Protein AF-A0A2R6CRM6-F1 (afdb_monomer_lite)

Radius of gyration: 25.57 Å; chains: 1; bounding box: 74×38×70 Å

Structure (mmCIF, N/CA/C/O backbone):
data_AF-A0A2R6CRM6-F1
#
_entry.id   AF-A0A2R6CRM6-F1
#
loop_
_atom_site.group_PDB
_atom_site.id
_atom_site.type_symbol
_atom_site.label_atom_id
_atom_site.label_alt_id
_atom_site.label_comp_id
_atom_site.label_asym_id
_atom_site.label_entity_id
_atom_site.label_seq_id
_atom_site.pdbx_PDB_ins_code
_atom_site.Cartn_x
_atom_site.Cartn_y
_atom_site.Cartn_z
_atom_site.occupancy
_atom_site.B_iso_or_equiv
_atom_site.auth_seq_id
_atom_site.auth_comp_id
_atom_site.auth_asym_id
_atom_site.auth_atom_id
_atom_site.pdbx_PDB_model_num
ATOM 1 N N . MET A 1 1 ? -26.846 -2.297 7.673 1.00 62.25 1 MET A N 1
ATOM 2 C CA . MET A 1 1 ? -27.607 -1.631 8.757 1.00 62.25 1 MET A CA 1
ATOM 3 C C . MET A 1 1 ? -27.062 -2.048 10.116 1.00 62.25 1 MET A C 1
ATOM 5 O O . MET A 1 1 ? -26.536 -1.188 10.795 1.00 62.25 1 MET A O 1
ATOM 9 N N . GLU A 1 2 ? -27.024 -3.345 10.449 1.00 85.62 2 GLU A N 1
ATOM 10 C CA . GLU A 1 2 ? -26.466 -3.810 11.736 1.00 85.62 2 GLU A CA 1
ATOM 11 C C . GLU A 1 2 ? -25.002 -3.383 11.979 1.00 85.62 2 GLU A C 1
ATOM 13 O O . GLU A 1 2 ? -24.704 -2.826 13.030 1.00 85.62 2 GLU A O 1
ATOM 18 N N . ARG A 1 3 ? -24.102 -3.547 10.996 1.00 88.00 3 ARG A N 1
ATOM 19 C CA . ARG A 1 3 ? -22.689 -3.125 11.125 1.00 88.00 3 ARG A CA 1
ATOM 20 C C . ARG A 1 3 ? -22.512 -1.617 11.312 1.00 88.00 3 ARG A C 1
ATOM 22 O O . ARG A 1 3 ? -21.654 -1.194 12.077 1.00 88.00 3 ARG A O 1
ATOM 29 N N . TYR A 1 4 ? -23.346 -0.823 10.642 1.00 93.19 4 TYR A N 1
ATOM 30 C CA . TYR A 1 4 ? -23.325 0.636 10.746 1.00 93.19 4 TYR A CA 1
ATOM 31 C C . TYR A 1 4 ? -23.706 1.079 12.162 1.00 93.19 4 TYR A C 1
ATOM 33 O O . TYR A 1 4 ? -22.991 1.863 12.776 1.00 93.19 4 TYR A O 1
ATOM 41 N N . ASP A 1 5 ? -24.786 0.513 12.711 1.00 94.50 5 ASP A N 1
ATOM 42 C CA . ASP A 1 5 ? -25.242 0.809 14.072 1.00 94.50 5 ASP A CA 1
ATOM 43 C C . ASP A 1 5 ? -24.207 0.368 15.120 1.00 94.50 5 ASP A C 1
ATOM 45 O O . ASP A 1 5 ? -23.969 1.066 16.105 1.00 94.50 5 ASP A O 1
ATOM 49 N N . GLN A 1 6 ? -23.553 -0.777 14.898 1.00 94.50 6 GLN A N 1
ATOM 50 C CA . GLN A 1 6 ? -22.492 -1.269 15.774 1.00 94.50 6 GLN A CA 1
ATOM 51 C C . GLN A 1 6 ? -21.252 -0.360 15.743 1.00 94.50 6 GLN A C 1
ATOM 53 O O . GLN A 1 6 ? -20.746 -0.018 16.812 1.00 94.50 6 GLN A O 1
ATOM 58 N N . LEU A 1 7 ? -20.768 0.052 14.563 1.00 95.56 7 LEU A N 1
ATOM 59 C CA . LEU A 1 7 ? -19.637 0.985 14.448 1.00 95.56 7 LEU A CA 1
ATOM 60 C C . LEU A 1 7 ? -19.986 2.367 15.006 1.00 95.56 7 LEU A C 1
ATOM 62 O O . LEU A 1 7 ? -19.168 2.978 15.688 1.00 95.56 7 LEU A O 1
ATOM 66 N N . PHE A 1 8 ? -21.214 2.842 14.793 1.00 96.69 8 PHE A N 1
ATOM 67 C CA . PHE A 1 8 ? -21.685 4.083 15.403 1.00 96.69 8 PHE A CA 1
ATOM 68 C C . PHE A 1 8 ? -21.613 4.001 16.928 1.00 96.69 8 PHE A C 1
ATOM 70 O O . PHE A 1 8 ? -21.006 4.858 17.564 1.00 96.69 8 PHE A O 1
ATOM 77 N N . ARG A 1 9 ? -22.148 2.918 17.501 1.00 96.94 9 ARG A N 1
ATOM 78 C CA . ARG A 1 9 ? -22.091 2.654 18.938 1.00 96.94 9 ARG A CA 1
ATOM 79 C C . ARG A 1 9 ? -20.654 2.573 19.460 1.00 96.94 9 ARG A C 1
ATOM 81 O O . ARG A 1 9 ? -20.384 3.082 20.540 1.00 96.94 9 ARG A O 1
ATOM 88 N N . LEU A 1 10 ? -19.736 1.956 18.713 1.00 97.69 10 LEU A N 1
ATOM 89 C CA . LEU A 1 10 ? -18.320 1.851 19.081 1.00 97.69 10 LEU A CA 1
ATOM 90 C C . LEU A 1 10 ? -17.677 3.232 19.263 1.00 97.69 10 LEU A C 1
ATOM 92 O O . LEU A 1 10 ? -17.092 3.495 20.306 1.00 97.69 10 LEU A O 1
ATOM 96 N N . TYR A 1 11 ? -17.810 4.114 18.272 1.00 98.00 11 TYR A N 1
ATOM 97 C CA . TYR A 1 11 ? -17.198 5.445 18.324 1.00 98.00 11 TYR A CA 1
ATOM 98 C C . TYR A 1 11 ? -17.982 6.454 19.183 1.00 98.00 11 TYR A C 1
ATOM 100 O O . TYR A 1 11 ? -17.456 7.515 19.501 1.00 98.00 11 TYR A O 1
ATOM 108 N N . GLU A 1 12 ? -19.232 6.158 19.553 1.00 97.75 12 GLU A N 1
ATOM 109 C CA . GLU A 1 12 ? -20.022 6.992 20.470 1.00 97.75 12 GLU A CA 1
ATOM 110 C C . GLU A 1 12 ? -19.801 6.619 21.945 1.00 97.75 12 GLU A C 1
ATOM 112 O O . GLU A 1 12 ? -19.688 7.502 22.796 1.00 97.75 12 GLU A O 1
ATOM 117 N N . GLU A 1 13 ? -19.770 5.323 22.271 1.00 97.50 13 GLU A N 1
ATOM 118 C CA . GLU A 1 13 ? -19.720 4.853 23.663 1.00 97.50 13 GLU A CA 1
ATOM 119 C C . GLU A 1 13 ? -18.293 4.755 24.221 1.00 97.50 13 GLU A C 1
ATOM 121 O O . GLU A 1 13 ? -18.123 4.820 25.440 1.00 97.50 13 GLU A O 1
ATOM 126 N N . PHE A 1 14 ? -17.276 4.606 23.365 1.00 98.06 14 PHE A N 1
ATOM 127 C CA . PHE A 1 14 ? -15.893 4.368 23.781 1.00 98.06 14 PHE A CA 1
ATOM 128 C C . PHE A 1 14 ? -14.983 5.552 23.453 1.00 98.06 14 PHE A C 1
ATOM 130 O O . PHE A 1 14 ? -15.090 6.187 22.409 1.00 98.06 14 PHE A O 1
ATOM 137 N N . ASP A 1 15 ? -14.031 5.814 24.346 1.00 97.56 15 ASP A N 1
ATOM 138 C CA . ASP A 1 15 ? -12.975 6.815 24.170 1.00 97.56 15 ASP A CA 1
ATOM 139 C C . ASP A 1 15 ? -11.875 6.267 23.241 1.00 97.56 15 ASP A C 1
ATOM 141 O O . ASP A 1 15 ? -10.817 5.798 23.682 1.00 97.56 15 ASP A O 1
ATOM 145 N N . THR A 1 16 ? -12.184 6.259 21.941 1.00 97.56 16 THR A N 1
ATOM 146 C CA . THR A 1 16 ? -11.318 5.721 20.885 1.00 97.56 16 THR A CA 1
ATOM 147 C C . THR A 1 16 ? -10.091 6.589 20.629 1.00 97.56 16 THR A C 1
ATOM 149 O O . THR A 1 16 ? -9.039 6.050 20.309 1.00 97.56 16 THR A O 1
ATOM 152 N N . ASP A 1 17 ? -10.177 7.902 20.841 1.00 96.94 17 ASP A N 1
ATOM 153 C CA . ASP A 1 17 ? -9.051 8.826 20.635 1.00 96.94 17 ASP A CA 1
ATOM 154 C C . ASP A 1 17 ? -7.900 8.513 21.602 1.00 96.94 17 ASP A C 1
ATOM 156 O O . ASP A 1 17 ? -6.727 8.424 21.219 1.00 96.94 17 ASP A O 1
ATOM 160 N N . THR A 1 18 ? -8.233 8.267 22.873 1.00 97.00 18 THR A N 1
ATOM 161 C CA . THR A 1 18 ? -7.239 7.854 23.868 1.00 97.00 18 THR A CA 1
ATOM 162 C C . THR A 1 18 ? -6.722 6.444 23.586 1.00 97.00 18 THR A C 1
ATOM 164 O O . THR A 1 18 ? -5.529 6.185 23.744 1.00 97.00 18 THR A O 1
ATOM 167 N N . LEU A 1 19 ? -7.593 5.525 23.151 1.00 97.88 19 LEU A N 1
ATOM 168 C CA . LEU A 1 19 ? -7.189 4.174 22.751 1.00 97.88 19 LEU A CA 1
ATOM 169 C C . LEU A 1 19 ? -6.164 4.206 21.602 1.00 97.88 19 LEU A C 1
ATOM 171 O O . LEU A 1 19 ? -5.142 3.528 21.688 1.00 97.88 19 LEU A O 1
ATOM 175 N N . GLN A 1 20 ? -6.406 5.021 20.572 1.00 96.81 20 GLN A N 1
ATOM 176 C CA . GLN A 1 20 ? -5.501 5.219 19.434 1.00 96.81 20 GLN A CA 1
ATOM 177 C C . GLN A 1 20 ? -4.173 5.824 19.873 1.00 96.81 20 GLN A C 1
ATOM 179 O O . GLN A 1 20 ? -3.122 5.325 19.490 1.00 96.81 20 GLN A O 1
ATOM 184 N N . SER A 1 21 ? -4.209 6.824 20.758 1.00 96.00 21 SER A N 1
ATOM 185 C CA . SER A 1 21 ? -2.994 7.435 21.312 1.00 96.00 21 SER A CA 1
ATOM 186 C C . SER A 1 21 ? -2.113 6.407 22.039 1.00 96.00 21 SER A C 1
ATOM 188 O O . SER A 1 21 ? -0.888 6.419 21.910 1.00 96.00 21 SER A O 1
ATOM 190 N N . TYR A 1 22 ? -2.722 5.487 22.799 1.00 96.69 22 TYR A N 1
ATOM 191 C CA . TYR A 1 22 ? -1.990 4.386 23.428 1.00 96.69 22 TYR A CA 1
ATOM 192 C C . TYR A 1 22 ? -1.449 3.386 22.403 1.00 96.69 22 TYR A C 1
ATOM 194 O O . TYR A 1 22 ? -0.306 2.949 22.537 1.00 96.69 22 TYR A O 1
ATOM 202 N N . GLN A 1 23 ? -2.248 3.030 21.394 1.00 95.94 23 GLN A N 1
ATOM 203 C CA . GLN A 1 23 ? -1.839 2.119 20.327 1.00 95.94 23 GLN A CA 1
ATOM 204 C C . GLN A 1 23 ? -0.635 2.674 19.558 1.00 95.94 23 GLN A C 1
ATOM 206 O O . GLN A 1 23 ? 0.376 1.986 19.447 1.00 95.94 23 GLN A O 1
ATOM 211 N N . GLU A 1 24 ? -0.703 3.929 19.114 1.00 94.06 24 GLU A N 1
ATOM 212 C CA . GLU A 1 24 ? 0.379 4.623 18.411 1.00 94.06 24 GLU A CA 1
ATOM 213 C C . GLU A 1 24 ? 1.652 4.676 19.264 1.00 94.06 24 GLU A C 1
ATOM 215 O O . GLU A 1 24 ? 2.741 4.337 18.800 1.00 94.06 24 GLU A O 1
ATOM 220 N N . PHE A 1 25 ? 1.528 5.032 20.546 1.00 93.44 25 PHE A N 1
ATOM 221 C CA . PHE A 1 25 ? 2.675 5.060 21.447 1.00 93.44 25 PHE A CA 1
ATOM 222 C C . PHE A 1 25 ? 3.337 3.682 21.582 1.00 93.44 25 PHE A C 1
ATOM 224 O O . PHE A 1 25 ? 4.560 3.576 21.479 1.00 93.44 25 PHE A O 1
ATOM 231 N N . VAL A 1 26 ? 2.544 2.628 21.794 1.00 92.81 26 VAL A N 1
ATOM 232 C CA . VAL A 1 26 ? 3.044 1.253 21.940 1.00 92.81 26 VAL A CA 1
ATOM 233 C C . VAL A 1 26 ? 3.721 0.766 20.656 1.00 92.81 26 VAL A C 1
ATOM 235 O O . VAL A 1 26 ? 4.779 0.136 20.737 1.00 92.81 26 VAL A O 1
ATOM 238 N N . ASP A 1 27 ? 3.145 1.097 19.500 1.00 91.69 27 ASP A N 1
ATOM 239 C CA . ASP A 1 27 ? 3.604 0.689 18.171 1.00 91.69 27 ASP A CA 1
ATOM 240 C C . ASP A 1 27 ? 4.885 1.412 17.726 1.00 91.69 27 ASP A C 1
ATOM 242 O O . ASP A 1 27 ? 5.791 0.787 17.165 1.00 91.69 27 ASP A O 1
ATOM 246 N N . LEU A 1 28 ? 4.978 2.723 17.974 1.00 90.00 28 LEU A N 1
ATOM 247 C CA . LEU A 1 28 ? 6.061 3.575 17.463 1.00 90.00 28 LEU A CA 1
ATOM 248 C C . LEU A 1 28 ? 7.198 3.804 18.466 1.00 90.00 28 LEU A C 1
ATOM 250 O O . LEU A 1 28 ? 8.290 4.225 18.072 1.00 90.00 28 LEU A O 1
ATOM 254 N N . SER A 1 29 ? 6.971 3.524 19.752 1.00 85.56 29 SER A N 1
ATOM 255 C CA . SER A 1 29 ? 7.974 3.673 20.813 1.00 85.56 29 SER A CA 1
ATOM 256 C C . SER A 1 29 ? 8.311 2.316 21.430 1.00 85.56 29 SER A C 1
ATOM 258 O O . SER A 1 29 ? 7.862 2.029 22.539 1.00 85.56 29 SER A O 1
ATOM 260 N N . PRO A 1 30 ? 9.102 1.457 20.758 1.00 69.38 30 PRO A N 1
ATOM 261 C CA . PRO A 1 30 ? 9.419 0.139 21.288 1.00 69.38 30 PRO A CA 1
ATOM 262 C C . PRO A 1 30 ? 10.136 0.234 22.647 1.00 69.38 30 PRO A C 1
ATOM 264 O O . PRO A 1 30 ? 10.849 1.210 22.909 1.00 69.38 30 PRO A O 1
ATOM 267 N N . PRO A 1 31 ? 9.990 -0.784 23.512 1.00 67.69 31 PRO A N 1
ATOM 268 C CA . PRO A 1 31 ? 10.608 -0.803 24.832 1.00 67.69 31 PRO A CA 1
ATOM 269 C C . PRO A 1 31 ? 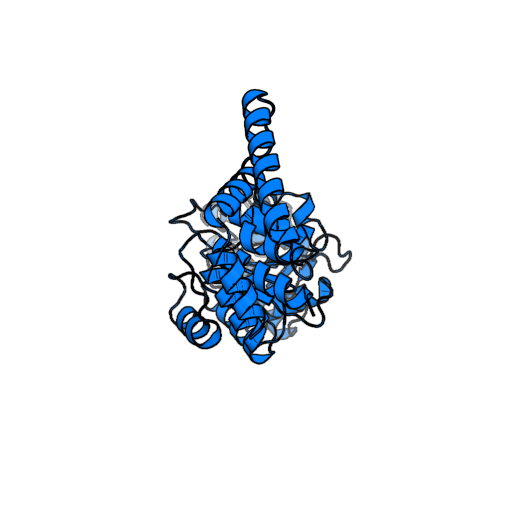12.138 -0.675 24.720 1.00 67.69 31 PRO A C 1
ATOM 271 O O . PRO A 1 31 ? 12.815 -1.570 24.221 1.00 67.69 31 PRO A O 1
ATOM 274 N N . VAL A 1 32 ? 12.689 0.453 25.179 1.00 74.69 32 VAL A N 1
ATOM 275 C CA . VAL A 1 32 ? 14.139 0.732 25.192 1.00 74.69 32 VAL A CA 1
ATOM 276 C C . VAL A 1 32 ? 14.781 0.313 26.518 1.00 74.69 32 VAL A C 1
ATOM 278 O O . VAL A 1 32 ? 14.107 0.266 27.536 1.00 74.69 32 VAL A O 1
ATOM 281 N N . ASP A 1 33 ? 16.104 0.118 26.563 1.00 68.44 33 ASP A N 1
ATOM 282 C CA . ASP A 1 33 ? 16.857 -0.361 27.747 1.00 68.44 33 ASP A CA 1
ATOM 283 C C . ASP A 1 33 ? 16.762 0.520 29.020 1.00 68.44 33 ASP A C 1
ATOM 285 O O . ASP A 1 33 ? 17.291 0.179 30.085 1.00 68.44 33 ASP A O 1
ATOM 289 N N . SER A 1 34 ? 16.102 1.678 28.948 1.00 80.88 34 SER A N 1
ATOM 290 C CA . SER A 1 34 ? 15.856 2.532 30.108 1.00 80.88 34 SER A CA 1
ATOM 291 C C . SER A 1 34 ? 14.702 1.984 30.941 1.00 80.88 34 SER A C 1
ATOM 293 O O . SER A 1 34 ? 13.561 1.986 30.494 1.00 80.88 34 SER A O 1
ATOM 295 N N . ARG A 1 35 ? 14.969 1.616 32.202 1.00 79.56 35 ARG A N 1
ATOM 296 C CA . ARG A 1 35 ? 13.940 1.126 33.145 1.00 79.56 35 ARG A CA 1
ATOM 297 C C . ARG A 1 35 ? 12.716 2.041 33.230 1.00 79.56 35 ARG A C 1
ATOM 299 O O . ARG A 1 35 ? 11.603 1.552 33.244 1.00 79.56 35 ARG A O 1
ATOM 306 N N . VAL A 1 36 ? 12.924 3.358 33.230 1.00 81.81 36 VAL A N 1
ATOM 307 C CA . VAL A 1 36 ? 11.822 4.331 33.288 1.00 81.81 36 VAL A CA 1
ATOM 308 C C . VAL A 1 36 ? 10.977 4.283 32.013 1.00 81.81 36 VAL A C 1
ATOM 310 O O . VAL A 1 36 ? 9.756 4.309 32.087 1.00 81.81 36 VAL A O 1
ATOM 313 N N . ALA A 1 37 ? 11.613 4.180 30.846 1.00 82.75 37 ALA A N 1
ATOM 314 C CA . ALA A 1 37 ? 10.892 4.069 29.581 1.00 82.75 37 ALA A CA 1
ATOM 315 C C . ALA A 1 37 ? 10.156 2.726 29.461 1.00 82.75 37 ALA A C 1
ATOM 317 O O . ALA A 1 37 ? 9.032 2.705 28.971 1.00 82.75 37 ALA A O 1
ATOM 318 N N . LEU A 1 38 ? 10.748 1.636 29.966 1.00 86.50 38 LEU A N 1
ATOM 319 C CA . LEU A 1 38 ? 10.091 0.330 30.062 1.00 86.50 38 LEU A CA 1
ATOM 320 C C . LEU A 1 38 ? 8.849 0.392 30.944 1.00 86.50 38 LEU A C 1
ATOM 322 O O . LEU A 1 38 ? 7.801 -0.069 30.514 1.00 86.50 38 LEU A O 1
ATOM 326 N N . ASP A 1 39 ? 8.944 0.993 32.132 1.00 86.69 39 ASP A N 1
ATOM 327 C CA . ASP A 1 39 ? 7.803 1.120 33.041 1.00 86.69 39 ASP A CA 1
ATOM 328 C C . ASP A 1 39 ? 6.678 1.951 32.391 1.00 86.69 39 ASP A C 1
ATOM 330 O O . ASP A 1 39 ? 5.508 1.583 32.454 1.00 86.69 39 ASP A O 1
ATOM 334 N N . HIS A 1 40 ? 7.008 3.060 31.714 1.00 87.56 40 HIS A N 1
ATOM 335 C CA . HIS A 1 40 ? 6.016 3.856 30.979 1.00 87.56 40 HIS A CA 1
ATOM 336 C C . HIS A 1 40 ? 5.369 3.082 29.825 1.00 87.56 40 HIS A C 1
ATOM 338 O O . HIS A 1 40 ? 4.152 3.149 29.667 1.00 87.56 40 HIS A O 1
ATOM 344 N N . TRP A 1 41 ? 6.161 2.338 29.052 1.00 92.62 41 TRP A N 1
ATOM 345 C CA . TRP A 1 41 ? 5.660 1.503 27.963 1.00 92.62 41 TRP A CA 1
ATOM 346 C C . TRP A 1 41 ? 4.766 0.369 28.465 1.00 92.62 41 TRP A C 1
ATOM 348 O O . TRP A 1 41 ? 3.694 0.149 27.912 1.00 92.62 41 TRP A O 1
ATOM 358 N N . GLN A 1 42 ? 5.152 -0.298 29.555 1.00 91.50 42 GLN A N 1
ATOM 359 C CA . GLN A 1 42 ? 4.350 -1.351 30.181 1.00 91.50 42 GLN A CA 1
ATOM 360 C C . GLN A 1 42 ? 3.006 -0.813 30.662 1.00 91.50 42 GLN A C 1
ATOM 362 O O . GLN A 1 42 ? 1.978 -1.380 30.314 1.00 91.50 42 GLN A O 1
ATOM 367 N N . ASN A 1 43 ? 3.000 0.320 31.370 1.00 93.62 43 ASN A N 1
ATOM 368 C CA . ASN A 1 43 ? 1.752 0.947 31.806 1.00 93.62 43 ASN A CA 1
ATOM 369 C C . ASN A 1 43 ? 0.857 1.312 30.608 1.00 93.62 43 ASN A C 1
ATOM 371 O O . ASN A 1 43 ? -0.337 1.046 30.632 1.00 93.62 43 ASN A O 1
ATOM 375 N N . ALA A 1 44 ? 1.423 1.891 29.542 1.00 94.62 44 ALA A N 1
ATOM 376 C CA . ALA A 1 44 ? 0.667 2.208 28.330 1.00 94.62 44 ALA A CA 1
ATOM 377 C C . ALA A 1 44 ? 0.097 0.955 27.642 1.00 94.62 44 ALA A C 1
ATOM 379 O O . ALA A 1 44 ? -1.042 0.973 27.187 1.00 94.62 44 ALA A O 1
ATOM 380 N N . SER A 1 45 ? 0.864 -0.136 27.597 1.00 94.56 45 SER A N 1
ATOM 381 C CA . SER A 1 45 ? 0.433 -1.417 27.031 1.00 94.56 45 SER A CA 1
ATOM 382 C C . SER A 1 45 ? -0.683 -2.069 27.854 1.00 94.56 45 SER A C 1
ATOM 384 O O . SER A 1 45 ? -1.638 -2.589 27.281 1.00 94.56 45 SER A O 1
ATOM 386 N N . GLU A 1 46 ? -0.607 -2.003 29.185 1.00 96.75 46 GLU A N 1
ATOM 387 C CA . GLU A 1 46 ? -1.655 -2.507 30.082 1.00 96.75 46 GLU A CA 1
ATOM 388 C C . GLU A 1 46 ? -2.958 -1.704 29.941 1.00 96.75 46 GLU A C 1
ATOM 390 O O . GLU A 1 46 ? -4.032 -2.296 29.831 1.00 96.75 46 GLU A O 1
ATOM 395 N N . GLU A 1 47 ? -2.874 -0.371 29.876 1.00 97.75 47 GLU A N 1
ATOM 396 C CA . GLU A 1 47 ? -4.034 0.504 29.644 1.00 97.75 47 GLU A CA 1
ATOM 397 C C . GLU A 1 47 ? -4.656 0.288 28.254 1.00 97.75 47 GLU A C 1
ATOM 399 O O . GLU A 1 47 ? -5.882 0.255 28.118 1.00 97.75 47 GLU A O 1
ATOM 404 N N . LEU A 1 48 ? -3.824 0.091 27.224 1.00 97.81 48 LEU A N 1
ATOM 405 C CA . LEU A 1 48 ? -4.266 -0.252 25.871 1.00 97.81 48 LEU A CA 1
ATOM 406 C C . LEU A 1 48 ? -5.091 -1.544 25.865 1.00 97.81 48 LEU A C 1
ATOM 408 O O . LEU A 1 48 ? -6.205 -1.563 25.340 1.00 97.81 48 LEU A O 1
ATOM 412 N N . GLU A 1 49 ? -4.568 -2.619 26.461 1.00 98.19 49 GLU A N 1
ATOM 413 C CA . GLU A 1 49 ? -5.274 -3.902 26.497 1.00 98.19 49 GLU A CA 1
ATOM 414 C C . GLU A 1 49 ? -6.534 -3.852 27.362 1.00 98.19 49 GLU A C 1
ATOM 416 O O . GLU A 1 49 ? -7.562 -4.385 26.949 1.00 98.19 49 GLU A O 1
ATOM 421 N N . ALA A 1 50 ? -6.521 -3.144 28.496 1.00 98.12 50 ALA A N 1
ATOM 422 C CA . ALA A 1 50 ? -7.716 -2.975 29.322 1.00 98.12 50 ALA A CA 1
ATOM 423 C C . ALA A 1 50 ? -8.867 -2.306 28.548 1.00 98.12 50 ALA A C 1
ATOM 425 O O . ALA A 1 50 ? -10.019 -2.740 28.636 1.00 98.12 50 ALA A O 1
ATOM 426 N N . ARG A 1 51 ? -8.561 -1.279 27.744 1.00 98.38 51 ARG A N 1
ATOM 427 C CA . ARG A 1 51 ? -9.552 -0.595 26.899 1.00 98.38 51 ARG A CA 1
ATOM 428 C C . ARG A 1 51 ? -10.033 -1.471 25.741 1.00 98.38 51 ARG A C 1
ATOM 430 O O . ARG A 1 51 ? -11.228 -1.494 25.447 1.00 98.38 51 ARG A O 1
ATOM 437 N N . LYS A 1 52 ? -9.138 -2.240 25.109 1.00 98.44 52 LYS A N 1
ATOM 438 C CA . LYS A 1 52 ? -9.534 -3.238 24.100 1.00 98.44 52 LYS A CA 1
ATOM 439 C C . LYS A 1 52 ? -10.447 -4.310 24.691 1.00 98.44 52 LYS A C 1
ATOM 441 O O . LYS A 1 52 ? -11.429 -4.679 24.053 1.00 98.44 52 LYS A O 1
ATOM 446 N N . ASP A 1 53 ? -10.176 -4.775 25.908 1.00 98.31 53 ASP A N 1
ATOM 447 C CA . ASP A 1 53 ? -10.997 -5.770 26.607 1.00 98.31 53 ASP A CA 1
ATOM 448 C C . ASP A 1 53 ? -12.403 -5.259 26.939 1.00 98.31 53 ASP A C 1
ATOM 450 O O . ASP A 1 53 ? -13.373 -6.026 26.882 1.00 98.31 53 ASP A O 1
ATOM 454 N N . GLU A 1 54 ? -12.546 -3.963 27.225 1.00 98.12 54 GLU A N 1
ATOM 455 C CA . GLU A 1 54 ? -13.851 -3.324 27.402 1.00 98.12 54 GLU A CA 1
ATOM 456 C C . GLU A 1 54 ? -14.683 -3.400 26.112 1.00 98.12 54 GLU A C 1
ATOM 458 O O . GLU A 1 54 ? -15.833 -3.854 26.134 1.00 98.12 54 GLU A O 1
ATOM 463 N N . ILE A 1 55 ? -14.072 -3.064 24.970 1.00 98.12 55 ILE A N 1
ATOM 464 C CA . ILE A 1 55 ? -14.702 -3.166 23.646 1.00 98.12 55 ILE A CA 1
ATOM 465 C C . ILE A 1 55 ? -15.032 -4.628 23.320 1.00 98.12 55 ILE A C 1
ATOM 467 O O . ILE A 1 55 ? -16.168 -4.941 22.954 1.00 98.12 55 ILE A O 1
ATOM 471 N N . ARG A 1 56 ? -14.083 -5.555 23.512 1.00 98.12 56 ARG A N 1
ATOM 472 C CA . ARG A 1 56 ? -14.296 -6.998 23.291 1.00 98.12 56 ARG A CA 1
ATOM 473 C C . ARG A 1 56 ? -15.508 -7.512 24.070 1.00 98.12 56 ARG A C 1
ATOM 475 O O . ARG A 1 56 ? -16.323 -8.261 23.533 1.00 98.12 56 ARG A O 1
ATOM 482 N N . SER A 1 57 ? -15.655 -7.071 25.319 1.00 97.44 57 SER A N 1
ATOM 483 C CA . SER A 1 57 ? -16.761 -7.459 26.200 1.00 97.44 57 SER A CA 1
ATOM 484 C C . SER A 1 57 ? -18.106 -6.859 25.776 1.00 97.44 57 SER A C 1
ATOM 486 O O . SER A 1 57 ? -19.144 -7.512 25.907 1.00 97.44 57 SER A O 1
ATOM 488 N N . ALA A 1 58 ? -18.108 -5.630 25.257 1.00 97.25 58 ALA A N 1
ATOM 489 C CA . ALA A 1 58 ? -19.317 -4.931 24.825 1.00 97.25 58 ALA A CA 1
ATOM 490 C C . ALA A 1 58 ? -19.874 -5.417 23.477 1.00 97.25 58 ALA A C 1
ATOM 492 O O . ALA A 1 58 ? -21.076 -5.259 23.220 1.00 97.25 58 ALA A O 1
ATOM 493 N N . PHE A 1 59 ? -19.030 -6.042 22.649 1.00 95.94 59 PHE A N 1
ATOM 494 C CA . PHE A 1 59 ? -19.384 -6.593 21.339 1.00 95.94 59 PHE A CA 1
ATOM 495 C C . PHE A 1 59 ? -19.038 -8.095 21.239 1.00 95.94 59 PHE A C 1
ATOM 497 O O . PHE A 1 59 ? -18.121 -8.465 20.512 1.00 95.94 59 PHE A O 1
ATOM 504 N N . PRO A 1 60 ? -19.778 -9.014 21.892 1.00 91.56 60 PRO A N 1
ATOM 505 C CA . PRO A 1 60 ? -19.355 -10.414 22.041 1.00 91.56 60 PRO A CA 1
ATOM 506 C C . PRO A 1 60 ? -19.103 -11.204 20.746 1.00 91.56 60 PRO A C 1
ATOM 508 O O . PRO A 1 60 ? -18.428 -12.227 20.788 1.00 91.56 60 PRO A O 1
ATOM 511 N N . GLN A 1 61 ? -19.673 -10.780 19.613 1.00 90.69 61 GLN A N 1
ATOM 512 C CA . GLN A 1 61 ? -19.540 -11.477 18.325 1.00 90.69 61 GLN A CA 1
ATOM 513 C C . GLN A 1 61 ? -18.422 -10.909 17.440 1.00 90.69 61 GLN A C 1
ATOM 515 O O . GLN A 1 61 ? -17.800 -11.655 16.696 1.00 90.69 61 GLN A O 1
ATOM 520 N N . VAL A 1 62 ? -18.159 -9.602 17.530 1.00 94.88 62 VAL A N 1
ATOM 521 C CA . VAL A 1 62 ? -17.251 -8.862 16.626 1.00 94.88 62 VAL A CA 1
ATOM 522 C C . VAL A 1 62 ? -16.154 -8.106 17.383 1.00 94.88 62 VAL A C 1
ATOM 524 O O . VAL A 1 62 ? -15.383 -7.351 16.797 1.00 94.88 62 VAL A O 1
ATOM 527 N N . GLY A 1 63 ? -16.075 -8.310 18.697 1.00 95.56 63 GLY A N 1
ATOM 528 C CA . GLY A 1 63 ? -15.319 -7.484 19.629 1.00 95.56 63 GLY A CA 1
ATOM 529 C C . GLY A 1 63 ? -13.820 -7.451 19.374 1.00 95.56 63 GLY A C 1
ATOM 530 O O . GLY A 1 63 ? -13.218 -6.399 19.537 1.00 95.56 63 GLY A O 1
ATOM 531 N N . GLU A 1 64 ? -13.223 -8.548 18.902 1.00 96.12 64 GLU A N 1
ATOM 532 C CA . GLU A 1 64 ? -11.800 -8.557 18.534 1.00 96.12 64 GLU A CA 1
ATOM 533 C C . GLU A 1 64 ? -11.516 -7.645 17.333 1.00 96.12 64 GLU A C 1
ATOM 535 O O . GLU A 1 64 ? -10.554 -6.874 17.324 1.00 96.12 64 GLU A O 1
ATOM 540 N N . THR A 1 65 ? -12.383 -7.702 16.320 1.00 96.62 65 THR A N 1
ATOM 541 C CA . THR A 1 65 ? -12.312 -6.813 15.159 1.00 96.62 65 THR A CA 1
ATOM 542 C C . THR A 1 65 ? -12.562 -5.373 15.563 1.00 96.62 65 THR A C 1
ATOM 544 O O . THR A 1 65 ? -11.787 -4.505 15.184 1.00 96.62 65 THR A O 1
ATOM 547 N N . PHE A 1 66 ? -13.563 -5.114 16.396 1.00 97.44 66 PHE A N 1
ATOM 548 C CA . PHE A 1 66 ? -13.909 -3.758 16.810 1.00 97.44 66 PHE A CA 1
ATOM 549 C C . PHE A 1 66 ? -12.834 -3.130 17.697 1.00 97.44 66 PHE A C 1
ATOM 551 O O . PHE A 1 66 ? -12.505 -1.964 17.510 1.00 97.44 66 PHE A O 1
ATOM 558 N N . ALA A 1 67 ? -12.225 -3.901 18.599 1.00 98.00 67 ALA A N 1
ATOM 559 C CA . ALA A 1 67 ? -11.089 -3.442 19.391 1.00 98.00 67 ALA A CA 1
ATOM 560 C C . ALA A 1 67 ? -9.875 -3.115 18.508 1.00 98.00 67 ALA A C 1
ATOM 562 O O . ALA A 1 67 ? -9.186 -2.129 18.755 1.00 98.00 67 ALA A O 1
ATOM 563 N N . SER A 1 68 ? -9.635 -3.907 17.455 1.00 96.69 68 SER A N 1
ATOM 564 C CA . SER A 1 68 ? -8.566 -3.640 16.482 1.00 96.69 68 SER A CA 1
ATOM 565 C C . SER A 1 68 ? -8.854 -2.389 15.641 1.00 96.69 68 SER A C 1
ATOM 567 O O . SER A 1 68 ? -7.971 -1.556 15.469 1.00 96.69 68 SER A O 1
ATOM 569 N N . VAL A 1 69 ? -10.088 -2.242 15.147 1.00 97.69 69 VAL A N 1
ATOM 570 C CA . VAL A 1 69 ? -10.539 -1.092 14.344 1.00 97.69 69 VAL A CA 1
ATOM 571 C C . VAL A 1 69 ? -10.464 0.196 15.161 1.00 97.69 69 VAL A C 1
ATOM 573 O O . VAL A 1 69 ? -9.799 1.136 14.743 1.00 97.69 69 VAL A O 1
ATOM 576 N N . ALA A 1 70 ? -11.052 0.218 16.359 1.00 97.75 70 ALA A N 1
ATOM 577 C CA . ALA A 1 70 ? -11.053 1.398 17.222 1.00 97.75 70 ALA A CA 1
ATOM 578 C C . ALA A 1 70 ? -9.648 1.836 17.647 1.00 97.75 70 ALA A C 1
ATOM 580 O O . ALA A 1 70 ? -9.434 3.025 17.859 1.00 97.75 70 ALA A O 1
ATOM 581 N N . ALA A 1 71 ? -8.711 0.893 17.791 1.00 97.56 71 ALA A N 1
ATOM 582 C CA . ALA A 1 71 ? -7.337 1.193 18.179 1.00 97.56 71 ALA A CA 1
ATOM 583 C C . ALA A 1 71 ? -6.499 1.785 17.040 1.00 97.56 71 ALA A C 1
ATOM 585 O O . ALA A 1 71 ? -5.473 2.397 17.317 1.00 97.56 71 ALA A O 1
ATOM 586 N N . LEU A 1 72 ? -6.902 1.602 15.780 1.00 96.25 72 LEU A N 1
ATOM 587 C CA . LEU A 1 72 ? -6.079 1.972 14.626 1.00 96.25 72 LEU A CA 1
ATOM 588 C C . LEU A 1 72 ? -6.681 3.036 13.733 1.00 96.25 72 LEU A C 1
ATOM 590 O O . LEU A 1 72 ? -5.919 3.776 13.116 1.00 96.25 72 LEU A O 1
ATOM 594 N N . ALA A 1 73 ? -8.004 3.099 13.652 1.00 97.62 73 ALA A N 1
ATOM 595 C CA . ALA A 1 73 ? -8.694 3.956 12.714 1.00 97.62 73 ALA A CA 1
ATOM 596 C C . ALA A 1 73 ? -9.606 4.946 13.425 1.00 97.62 73 ALA A C 1
ATOM 598 O O . ALA A 1 73 ? -10.312 4.604 14.382 1.00 97.62 73 ALA A O 1
ATOM 599 N N . THR A 1 74 ? -9.632 6.168 12.908 1.00 97.88 74 THR A N 1
ATOM 600 C CA . THR A 1 74 ? -10.607 7.178 13.305 1.00 97.88 74 THR A CA 1
ATOM 601 C C . THR A 1 74 ? -12.011 6.751 12.893 1.00 97.88 74 THR A C 1
ATOM 603 O O . THR A 1 74 ? -12.212 5.829 12.096 1.00 97.88 74 THR A O 1
ATOM 606 N N . ARG A 1 75 ? -13.011 7.449 13.436 1.00 97.62 75 ARG A N 1
ATOM 607 C CA . ARG A 1 75 ? -14.403 7.244 13.046 1.00 97.62 75 ARG A CA 1
ATOM 608 C C . ARG A 1 75 ? -14.574 7.394 11.533 1.00 97.62 75 ARG A C 1
ATOM 610 O O . ARG A 1 75 ? -15.159 6.518 10.909 1.00 97.62 75 ARG A O 1
ATOM 617 N N . ASP A 1 76 ? -14.040 8.464 10.957 1.00 97.00 76 ASP A N 1
ATOM 618 C CA . ASP A 1 76 ? -14.228 8.772 9.539 1.00 97.00 76 ASP A CA 1
ATOM 619 C C . ASP A 1 76 ? -13.593 7.696 8.644 1.00 97.00 76 ASP A C 1
ATOM 621 O O . ASP A 1 76 ? -14.266 7.180 7.755 1.00 97.00 76 ASP A O 1
ATOM 625 N N . GLN A 1 77 ? -12.380 7.235 8.970 1.00 98.06 77 GLN A N 1
ATOM 626 C CA . GLN A 1 77 ? -11.720 6.119 8.276 1.00 98.06 77 GLN A CA 1
ATOM 627 C C . GLN A 1 77 ? -12.528 4.816 8.365 1.00 98.06 77 GLN A C 1
ATOM 629 O O . GLN A 1 77 ? -12.664 4.086 7.384 1.00 98.06 77 GLN A O 1
ATOM 634 N N . ALA A 1 78 ? -13.092 4.507 9.536 1.00 98.06 78 ALA A N 1
ATOM 635 C CA . ALA A 1 78 ? -13.871 3.287 9.715 1.00 98.06 78 ALA A CA 1
ATOM 636 C C . ALA A 1 78 ? -15.206 3.311 8.958 1.00 98.06 78 ALA A C 1
ATOM 638 O O . ALA A 1 78 ? -15.641 2.275 8.452 1.00 98.06 78 ALA A O 1
ATOM 639 N N . PHE A 1 79 ? -15.852 4.476 8.866 1.00 97.88 79 PHE A N 1
ATOM 640 C CA . PHE A 1 79 ? -17.069 4.638 8.073 1.00 97.88 79 PHE A CA 1
ATOM 641 C C . PHE A 1 79 ? -16.777 4.649 6.570 1.00 97.88 79 PHE A C 1
ATOM 643 O O . PHE A 1 79 ? -17.487 3.961 5.843 1.00 97.88 79 PHE A O 1
ATOM 650 N N . ALA A 1 80 ? -15.699 5.300 6.122 1.00 97.69 80 ALA A N 1
ATOM 651 C CA . ALA A 1 80 ? -15.244 5.217 4.734 1.00 97.69 80 ALA A CA 1
ATOM 652 C C . ALA A 1 80 ? -14.987 3.756 4.324 1.00 97.69 80 ALA A C 1
ATOM 654 O O . ALA A 1 80 ? -15.514 3.278 3.324 1.00 97.69 80 ALA A O 1
ATOM 655 N N . ALA A 1 81 ? -14.279 2.994 5.161 1.00 98.06 81 ALA A N 1
ATOM 656 C CA . ALA A 1 81 ? -14.057 1.569 4.939 1.00 98.06 81 ALA A CA 1
ATOM 657 C C . ALA A 1 81 ? -15.353 0.739 4.922 1.00 98.06 81 ALA A C 1
ATOM 659 O O . ALA A 1 81 ? -15.463 -0.209 4.146 1.00 98.06 81 ALA A O 1
ATOM 660 N N . LEU A 1 82 ? -16.339 1.062 5.766 1.00 97.12 82 LEU A N 1
ATOM 661 C CA . LEU A 1 82 ? -17.638 0.384 5.754 1.00 97.12 82 LEU A CA 1
ATOM 662 C C . LEU A 1 82 ? -18.424 0.678 4.468 1.00 97.12 82 LEU A C 1
ATOM 664 O O . LEU A 1 82 ? -19.104 -0.217 3.957 1.00 97.12 82 LEU A O 1
ATOM 668 N N . ASP A 1 83 ? -18.349 1.907 3.965 1.00 96.88 83 ASP A N 1
ATOM 669 C CA . ASP A 1 83 ? -19.008 2.315 2.726 1.00 96.88 83 ASP A CA 1
ATOM 670 C C . ASP A 1 83 ? -18.366 1.615 1.517 1.00 96.88 83 ASP A C 1
ATOM 672 O O . ASP A 1 83 ? -19.092 1.029 0.712 1.00 96.88 83 ASP A O 1
ATOM 676 N N . LEU A 1 84 ? -17.030 1.546 1.462 1.00 97.25 84 LEU A N 1
ATOM 677 C CA . LEU A 1 84 ? -16.288 0.753 0.469 1.00 97.25 84 LEU A CA 1
ATOM 678 C C . LEU A 1 84 ? -16.644 -0.734 0.554 1.00 97.25 84 LEU A C 1
ATOM 680 O O . LEU A 1 84 ? -17.002 -1.356 -0.441 1.00 97.25 84 LEU A O 1
ATOM 684 N N . TYR A 1 85 ? -16.658 -1.307 1.760 1.00 96.31 85 TYR A N 1
ATOM 685 C CA . TYR A 1 85 ? -17.061 -2.702 1.938 1.00 96.31 85 TYR A CA 1
ATOM 686 C C . TYR A 1 85 ? -18.499 -2.947 1.453 1.00 96.31 85 TYR A C 1
ATOM 688 O O . TYR A 1 85 ? -18.793 -3.974 0.853 1.00 96.31 85 TYR A O 1
ATOM 696 N N . SER A 1 86 ? -19.408 -1.998 1.686 1.00 94.81 86 SER A N 1
ATOM 697 C CA . SER A 1 86 ? -20.801 -2.101 1.235 1.00 94.81 86 SER A CA 1
ATOM 698 C C . SER A 1 86 ? -20.952 -1.952 -0.284 1.00 94.81 86 SER A C 1
ATOM 700 O O . SER A 1 86 ? -21.932 -2.455 -0.838 1.00 94.81 86 SER A O 1
ATOM 702 N N . LYS A 1 87 ? -20.023 -1.242 -0.937 1.00 95.00 87 LYS A N 1
ATOM 703 C CA . LYS A 1 87 ? -19.949 -1.061 -2.392 1.00 95.00 87 LYS A CA 1
ATOM 704 C C . LYS A 1 87 ? -19.430 -2.328 -3.072 1.00 95.00 87 LYS A C 1
ATOM 706 O O . LYS A 1 87 ? -20.083 -2.815 -3.994 1.00 95.00 87 LYS A O 1
ATOM 711 N N . ASP A 1 88 ? -18.309 -2.861 -2.593 1.00 94.56 88 ASP A N 1
ATOM 712 C CA . ASP A 1 88 ? -17.549 -3.886 -3.313 1.00 94.56 88 ASP A CA 1
ATOM 713 C C . ASP A 1 88 ? -17.724 -5.304 -2.755 1.00 94.56 88 ASP A C 1
ATOM 715 O O . ASP A 1 88 ? -17.495 -6.267 -3.478 1.00 94.56 88 ASP A O 1
ATOM 719 N N . ASP A 1 89 ? -18.152 -5.455 -1.495 1.00 95.31 89 ASP A N 1
ATOM 720 C CA . ASP A 1 89 ? -18.234 -6.740 -0.773 1.00 95.31 89 ASP A CA 1
ATOM 721 C C . ASP A 1 89 ? -16.892 -7.502 -0.749 1.00 95.31 89 ASP A C 1
ATOM 723 O O . ASP A 1 89 ? -16.826 -8.732 -0.754 1.00 95.31 89 ASP A O 1
ATOM 727 N N . ARG A 1 90 ? -15.782 -6.751 -0.748 1.00 95.94 90 ARG A N 1
ATOM 728 C CA . ARG A 1 90 ? -14.410 -7.273 -0.766 1.00 95.94 90 ARG A CA 1
ATOM 729 C C . ARG A 1 90 ? -13.543 -6.568 0.269 1.00 95.94 90 ARG A C 1
ATOM 731 O O . ARG A 1 90 ? -13.749 -5.406 0.601 1.00 95.94 90 ARG A O 1
ATOM 738 N N . GLY A 1 91 ? -12.562 -7.295 0.795 1.00 96.25 91 GLY A N 1
ATOM 739 C CA . GLY A 1 91 ? -11.533 -6.764 1.686 1.00 96.25 91 GLY A CA 1
ATOM 740 C C . GLY A 1 91 ? -10.185 -6.707 0.983 1.00 96.25 91 GLY A C 1
ATOM 741 O O . GLY A 1 91 ? -9.886 -7.575 0.164 1.00 96.25 91 GLY A O 1
ATOM 742 N N . VAL A 1 92 ? -9.352 -5.725 1.335 1.00 97.94 92 VAL A N 1
ATOM 743 C CA . VAL A 1 92 ? -8.011 -5.592 0.747 1.00 97.94 92 VAL A CA 1
ATOM 744 C C . VAL A 1 92 ? -7.167 -6.834 1.048 1.00 97.94 92 VAL A C 1
ATOM 746 O O . VAL A 1 92 ? -7.046 -7.269 2.205 1.00 97.94 92 VAL A O 1
ATOM 749 N N . ASN A 1 93 ? -6.589 -7.411 -0.006 1.00 98.00 93 ASN A N 1
ATOM 750 C CA . ASN A 1 93 ? -5.762 -8.616 0.062 1.00 98.00 93 ASN A CA 1
ATOM 751 C C . ASN A 1 93 ? -4.343 -8.438 -0.503 1.00 98.00 93 ASN A C 1
ATOM 753 O O . ASN A 1 93 ? -3.529 -9.339 -0.328 1.00 98.00 93 ASN A O 1
ATOM 757 N N . VAL A 1 94 ? -4.030 -7.285 -1.099 1.00 98.69 94 VAL A N 1
ATOM 758 C CA . VAL A 1 94 ? -2.693 -6.905 -1.578 1.00 98.69 94 VAL A CA 1
ATOM 759 C C . VAL A 1 94 ? -2.538 -5.382 -1.531 1.00 98.69 94 VAL A C 1
ATOM 761 O O . VAL A 1 94 ? -3.518 -4.650 -1.659 1.00 98.69 94 VAL A O 1
ATOM 764 N N . LEU A 1 95 ? -1.320 -4.886 -1.321 1.00 98.81 95 LEU A N 1
ATOM 765 C CA . LEU A 1 95 ? -1.006 -3.456 -1.424 1.00 98.81 95 LEU A CA 1
ATOM 766 C C . LEU A 1 95 ? -0.176 -3.200 -2.681 1.00 98.81 95 LEU A C 1
ATOM 768 O O . LEU A 1 95 ? 0.798 -3.914 -2.909 1.00 98.81 95 LEU A O 1
ATOM 772 N N . VAL A 1 96 ? -0.520 -2.176 -3.459 1.00 98.62 96 VAL A N 1
ATOM 773 C CA . VAL A 1 96 ? 0.232 -1.736 -4.643 1.00 98.62 96 VAL A CA 1
ATOM 774 C C . VAL A 1 96 ? 0.560 -0.256 -4.476 1.00 98.62 96 VAL A C 1
ATOM 776 O O . VAL A 1 96 ? -0.319 0.595 -4.542 1.00 98.62 96 VAL A O 1
ATOM 779 N N . LEU A 1 97 ? 1.817 0.063 -4.187 1.00 98.31 97 LEU A N 1
ATOM 780 C CA . LEU A 1 97 ? 2.188 1.373 -3.652 1.00 98.31 97 LEU A CA 1
ATOM 781 C C . LEU A 1 97 ? 3.304 2.001 -4.476 1.00 98.31 97 LEU A C 1
ATOM 783 O O . LEU A 1 97 ? 4.381 1.412 -4.598 1.00 98.31 97 LEU A O 1
ATOM 787 N N . ASP A 1 98 ? 3.078 3.206 -4.987 1.00 95.94 98 ASP A N 1
ATOM 788 C CA . ASP A 1 98 ? 4.171 4.068 -5.422 1.00 95.94 98 ASP A CA 1
ATOM 789 C C . ASP A 1 98 ? 4.957 4.612 -4.215 1.00 95.94 98 ASP A C 1
ATOM 791 O O . ASP A 1 98 ? 4.451 4.647 -3.094 1.00 95.94 98 ASP A O 1
ATOM 795 N N . VAL A 1 99 ? 6.218 5.001 -4.405 1.00 90.50 99 VAL A N 1
ATOM 796 C CA . VAL A 1 99 ? 7.089 5.483 -3.322 1.00 90.50 99 VAL A CA 1
ATOM 797 C C . VAL A 1 99 ? 7.229 7.000 -3.327 1.00 90.50 99 VAL A C 1
ATOM 799 O O . VAL A 1 99 ? 7.027 7.631 -2.287 1.00 90.50 99 VAL A O 1
ATOM 802 N N . ASP A 1 100 ? 7.646 7.571 -4.453 1.00 89.19 100 ASP A N 1
ATOM 803 C CA . ASP A 1 100 ? 8.091 8.960 -4.539 1.00 89.19 100 ASP A CA 1
ATOM 804 C C . ASP A 1 100 ? 6.889 9.876 -4.729 1.00 89.19 100 ASP A C 1
ATOM 806 O O . ASP A 1 100 ? 6.029 9.606 -5.545 1.00 89.19 100 ASP A O 1
ATOM 810 N N . GLU A 1 101 ? 6.798 10.940 -3.934 1.00 89.88 101 GLU A N 1
ATOM 811 C CA . GLU A 1 101 ? 5.615 11.815 -3.865 1.00 89.88 101 GLU A CA 1
ATOM 812 C C . GLU A 1 101 ? 4.306 11.102 -3.445 1.00 89.88 101 GLU A C 1
ATOM 814 O O . GLU A 1 101 ? 3.277 11.746 -3.279 1.00 89.88 101 GLU A O 1
ATOM 819 N N . THR A 1 102 ? 4.370 9.807 -3.110 1.00 94.44 102 THR A N 1
ATOM 820 C CA . THR A 1 102 ? 3.247 9.012 -2.590 1.00 94.44 102 THR A CA 1
ATOM 821 C C . THR A 1 102 ? 3.463 8.601 -1.128 1.00 94.44 102 THR A C 1
ATOM 823 O O . THR A 1 102 ? 2.857 9.176 -0.222 1.00 94.44 102 THR A O 1
ATOM 826 N N . LEU A 1 103 ? 4.344 7.626 -0.853 1.00 94.25 103 LEU A N 1
ATOM 827 C CA . LEU A 1 103 ? 4.655 7.200 0.524 1.00 94.25 103 LEU A CA 1
ATOM 828 C C . LEU A 1 103 ? 5.658 8.130 1.218 1.00 94.25 103 LEU A C 1
ATOM 830 O O . LEU A 1 103 ? 5.707 8.185 2.449 1.00 94.25 103 LEU A O 1
ATOM 834 N N . ARG A 1 104 ? 6.476 8.837 0.436 1.00 90.12 104 ARG A N 1
ATOM 835 C CA . ARG A 1 104 ? 7.401 9.876 0.898 1.00 90.12 104 ARG A CA 1
ATOM 836 C C . ARG A 1 104 ? 7.315 11.097 -0.002 1.00 90.12 104 ARG A C 1
ATOM 838 O O . ARG A 1 104 ? 6.884 11.003 -1.139 1.00 90.12 104 ARG A O 1
ATOM 845 N N . SER A 1 105 ? 7.803 12.232 0.471 1.00 83.12 105 SER A N 1
ATOM 846 C CA . SER A 1 105 ? 7.926 13.436 -0.342 1.00 83.12 105 SER A CA 1
ATOM 847 C C . SER A 1 105 ? 9.138 14.269 0.052 1.00 83.12 105 SER A C 1
ATOM 849 O O . SER A 1 105 ? 9.543 14.298 1.220 1.00 83.12 105 SER A O 1
ATOM 851 N N . ALA A 1 106 ? 9.674 15.022 -0.908 1.00 72.75 106 ALA A N 1
ATOM 852 C CA . ALA A 1 106 ? 10.797 15.921 -0.645 1.00 72.75 106 ALA A CA 1
ATOM 853 C C . ALA A 1 106 ? 10.419 17.107 0.252 1.00 72.75 106 ALA A C 1
ATOM 855 O O . ALA A 1 106 ? 11.282 17.679 0.912 1.00 72.75 106 ALA A O 1
ATOM 856 N N . GLY A 1 107 ? 9.142 17.503 0.253 1.00 69.12 107 GLY A N 1
ATOM 857 C CA . GLY A 1 107 ? 8.681 18.697 0.962 1.00 69.12 107 GLY A CA 1
ATOM 858 C C . GLY A 1 107 ? 8.232 18.468 2.403 1.00 69.12 107 GLY A C 1
ATOM 859 O O . GLY A 1 107 ? 8.471 19.343 3.230 1.00 69.12 107 GLY A O 1
ATOM 860 N N . ASN A 1 108 ? 7.584 17.335 2.700 1.00 77.31 108 ASN A N 1
ATOM 861 C CA . ASN A 1 108 ? 6.947 17.113 4.007 1.00 77.31 108 ASN A CA 1
ATOM 862 C C . ASN A 1 108 ? 7.571 15.986 4.828 1.00 77.31 108 ASN A C 1
ATOM 864 O O . ASN A 1 108 ? 7.434 15.999 6.048 1.00 77.31 108 ASN A O 1
ATOM 868 N N . THR A 1 109 ? 8.234 15.016 4.197 1.00 77.12 109 THR A N 1
ATOM 869 C CA . THR A 1 109 ? 8.749 13.834 4.907 1.00 77.12 109 THR A CA 1
ATOM 870 C C . THR A 1 109 ? 10.269 13.714 4.846 1.00 77.12 109 THR A C 1
ATOM 872 O O . THR A 1 109 ? 10.807 12.651 5.135 1.00 77.12 109 THR A O 1
ATOM 875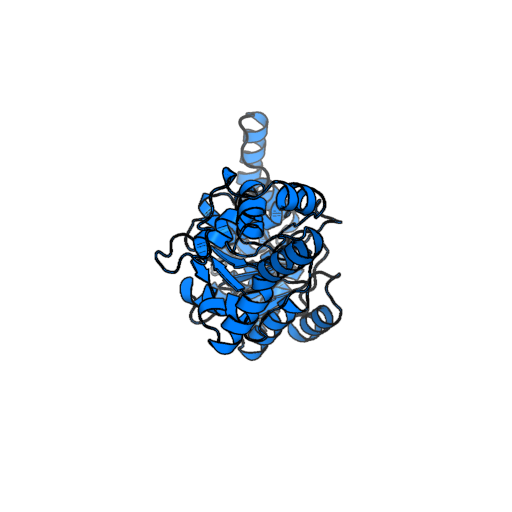 N N . ASP A 1 110 ? 10.970 14.783 4.449 1.00 81.56 110 ASP A N 1
ATOM 876 C CA . ASP A 1 110 ? 12.429 14.805 4.274 1.00 81.56 110 ASP A CA 1
ATOM 877 C C . ASP A 1 110 ? 12.951 13.655 3.379 1.00 81.56 110 ASP A C 1
ATOM 879 O O . ASP A 1 110 ? 14.051 13.143 3.578 1.00 81.56 110 ASP A O 1
ATOM 883 N N . ASN A 1 111 ? 12.166 13.243 2.369 1.00 82.38 111 ASN A N 1
ATOM 884 C CA . ASN A 1 111 ? 12.430 12.078 1.507 1.00 82.38 111 ASN A CA 1
ATOM 885 C C . ASN A 1 111 ? 12.520 10.718 2.234 1.00 82.38 111 ASN A C 1
ATOM 887 O O . ASN A 1 111 ? 13.020 9.736 1.672 1.00 82.38 111 ASN A O 1
ATOM 891 N N . GLU A 1 112 ? 11.980 10.620 3.446 1.00 88.06 112 GLU A N 1
ATOM 892 C CA . GLU A 1 112 ? 11.818 9.367 4.184 1.00 88.06 112 GLU A CA 1
ATOM 893 C C . GLU A 1 112 ? 10.344 8.944 4.209 1.00 88.06 112 GLU A C 1
ATOM 895 O O . GLU A 1 112 ? 9.445 9.786 4.173 1.00 88.06 112 GLU A O 1
ATOM 900 N N . ILE A 1 113 ? 10.068 7.635 4.262 1.00 92.94 113 ILE A N 1
ATOM 901 C CA . ILE A 1 113 ? 8.706 7.165 4.553 1.00 92.94 113 ILE A CA 1
ATOM 902 C C . ILE A 1 113 ? 8.459 7.379 6.053 1.00 92.94 113 ILE A C 1
ATOM 904 O O . ILE A 1 113 ? 9.273 6.920 6.865 1.00 92.94 113 ILE A O 1
ATOM 908 N N . PRO A 1 114 ? 7.348 8.024 6.449 1.00 93.56 114 PRO A N 1
ATOM 909 C CA . PRO A 1 114 ? 7.003 8.210 7.851 1.00 93.56 114 PRO A CA 1
ATOM 910 C C . PRO A 1 114 ? 6.996 6.892 8.637 1.00 93.56 114 PRO A C 1
ATOM 912 O O . PRO A 1 114 ? 6.563 5.847 8.148 1.00 93.56 114 PRO A O 1
ATOM 915 N N . ARG A 1 115 ? 7.442 6.942 9.898 1.00 92.12 115 ARG A N 1
ATOM 916 C CA . ARG A 1 115 ? 7.529 5.751 10.769 1.00 92.12 115 ARG A CA 1
ATOM 917 C C . ARG A 1 115 ? 6.196 5.037 10.937 1.00 92.12 115 ARG A C 1
ATOM 919 O O . ARG A 1 115 ? 6.166 3.814 11.011 1.00 92.12 115 ARG A O 1
ATOM 926 N N . GLU A 1 116 ? 5.118 5.804 10.997 1.00 93.69 116 GLU A N 1
ATOM 927 C CA . GLU A 1 116 ? 3.767 5.277 11.100 1.00 93.69 116 GLU A CA 1
ATOM 928 C C . GLU A 1 116 ? 3.374 4.454 9.869 1.00 93.69 116 GLU A C 1
ATOM 930 O O . GLU A 1 116 ? 2.934 3.313 10.003 1.00 93.69 116 GLU A O 1
ATOM 935 N N . THR A 1 117 ? 3.635 4.978 8.672 1.00 96.25 117 THR A N 1
ATOM 936 C CA . THR A 1 117 ? 3.448 4.258 7.409 1.00 96.25 117 THR A CA 1
ATOM 937 C C . THR A 1 117 ? 4.272 2.969 7.387 1.00 96.25 117 THR A C 1
ATOM 939 O O . THR A 1 117 ? 3.726 1.902 7.119 1.00 96.25 117 THR A O 1
ATOM 942 N N . LEU A 1 118 ? 5.562 3.017 7.750 1.00 95.56 118 LEU A N 1
ATOM 943 C CA . LEU A 1 118 ? 6.412 1.816 7.841 1.00 95.56 118 LEU A CA 1
ATOM 944 C C . LEU A 1 118 ? 5.856 0.780 8.830 1.00 95.56 118 LEU A C 1
ATOM 946 O O . LEU A 1 118 ? 5.876 -0.423 8.550 1.00 95.56 118 LEU A O 1
ATOM 950 N N . HIS A 1 119 ? 5.343 1.233 9.977 1.00 95.06 119 HIS A N 1
ATOM 951 C CA . HIS A 1 119 ? 4.727 0.360 10.970 1.00 95.06 119 HIS A CA 1
ATOM 952 C C . HIS A 1 119 ? 3.474 -0.330 10.408 1.00 95.06 119 HIS A C 1
ATOM 954 O O . HIS A 1 119 ? 3.330 -1.546 10.544 1.00 95.06 119 HIS A O 1
ATOM 960 N N . LEU A 1 120 ? 2.595 0.408 9.723 1.00 97.44 120 LEU A N 1
ATOM 961 C CA . LEU A 1 120 ? 1.395 -0.153 9.097 1.00 97.44 120 LEU A CA 1
ATOM 962 C C . LEU A 1 120 ? 1.739 -1.153 7.987 1.00 97.44 120 LEU A C 1
ATOM 964 O O . LEU A 1 120 ? 1.160 -2.238 7.957 1.00 97.44 120 LEU A O 1
ATOM 968 N N . LEU A 1 121 ? 2.726 -0.855 7.137 1.00 97.69 121 LEU A N 1
ATOM 969 C CA . LEU A 1 121 ? 3.216 -1.802 6.127 1.00 97.69 121 LEU A CA 1
ATOM 970 C C . LEU A 1 121 ? 3.752 -3.086 6.771 1.00 97.69 121 LEU A C 1
ATOM 972 O O . LEU A 1 121 ? 3.436 -4.188 6.322 1.00 97.69 121 LEU A O 1
ATOM 976 N N . THR A 1 122 ? 4.505 -2.956 7.866 1.00 95.81 122 THR A N 1
ATOM 977 C CA . THR A 1 122 ? 4.997 -4.104 8.642 1.00 95.81 122 THR A CA 1
ATOM 978 C C . THR A 1 122 ? 3.842 -4.921 9.227 1.00 95.81 122 THR A C 1
ATOM 980 O O . THR A 1 122 ? 3.896 -6.150 9.220 1.00 95.81 122 THR A O 1
ATOM 983 N N . ARG A 1 123 ? 2.771 -4.268 9.700 1.00 95.62 123 ARG A N 1
ATOM 984 C CA . ARG A 1 123 ? 1.563 -4.949 10.188 1.00 95.62 123 ARG A CA 1
ATOM 985 C C . ARG A 1 123 ? 0.869 -5.732 9.075 1.00 95.62 123 ARG A C 1
ATOM 987 O O . ARG A 1 123 ? 0.597 -6.912 9.272 1.00 95.62 123 ARG A O 1
ATOM 994 N N . PHE A 1 124 ? 0.623 -5.117 7.918 1.00 97.56 124 PHE A N 1
ATOM 995 C CA . PHE A 1 124 ? 0.027 -5.805 6.767 1.00 97.56 124 PHE A CA 1
ATOM 996 C C . PHE A 1 124 ? 0.848 -7.029 6.358 1.00 97.56 124 PHE A C 1
ATOM 998 O O . PHE A 1 124 ? 0.308 -8.128 6.227 1.00 97.56 124 PHE A O 1
ATOM 1005 N N . HIS A 1 125 ? 2.165 -6.862 6.250 1.00 96.62 125 HIS A N 1
ATOM 1006 C CA . HIS A 1 125 ? 3.079 -7.959 5.950 1.00 96.62 125 HIS A CA 1
ATOM 1007 C C . HIS A 1 125 ? 3.032 -9.077 6.997 1.00 96.62 125 HIS A C 1
ATOM 1009 O O . HIS A 1 125 ? 2.964 -10.252 6.637 1.00 96.62 125 HIS A O 1
ATOM 1015 N N . GLY A 1 126 ? 2.996 -8.723 8.285 1.00 95.19 126 GLY A N 1
ATOM 1016 C CA . GLY A 1 126 ? 2.852 -9.672 9.389 1.00 95.19 126 GLY A CA 1
ATOM 1017 C C . GLY A 1 126 ? 1.530 -10.450 9.367 1.00 95.19 126 GLY A C 1
ATOM 1018 O O . GLY A 1 126 ? 1.486 -11.589 9.828 1.00 95.19 126 GLY A O 1
ATOM 1019 N N . GLU A 1 127 ? 0.475 -9.876 8.783 1.00 95.19 127 GLU A N 1
ATOM 1020 C CA . GLU A 1 127 ? -0.806 -10.546 8.513 1.00 95.19 127 GLU A CA 1
ATOM 1021 C C . GLU A 1 127 ? -0.815 -11.343 7.192 1.00 95.19 127 GLU A C 1
ATOM 1023 O O . GLU A 1 127 ? -1.854 -11.872 6.789 1.00 95.19 127 GLU A O 1
ATOM 1028 N N . GLY A 1 128 ? 0.337 -11.457 6.526 1.00 95.94 128 GLY A N 1
ATOM 1029 C CA . GLY A 1 128 ? 0.510 -12.208 5.285 1.00 95.94 128 GLY A CA 1
ATOM 1030 C C . GLY A 1 128 ? 0.082 -11.455 4.029 1.00 95.94 128 GLY A C 1
ATOM 1031 O O . GLY A 1 128 ? 0.027 -12.068 2.967 1.00 95.94 128 GLY A O 1
ATOM 1032 N N . ILE A 1 129 ? -0.199 -10.152 4.115 1.00 97.69 129 ILE A N 1
ATOM 1033 C CA . ILE A 1 129 ? -0.607 -9.361 2.951 1.00 97.69 129 ILE A CA 1
ATOM 1034 C C . ILE A 1 129 ? 0.604 -9.064 2.065 1.00 97.69 129 ILE A C 1
ATOM 1036 O O . ILE A 1 129 ? 1.581 -8.492 2.564 1.00 97.69 129 ILE A O 1
ATOM 1040 N N . PRO A 1 130 ? 0.566 -9.450 0.775 1.00 97.94 130 PRO A N 1
ATOM 1041 C CA . PRO A 1 130 ? 1.625 -9.124 -0.159 1.00 97.94 130 PRO A CA 1
ATOM 1042 C C . PRO A 1 130 ? 1.700 -7.618 -0.408 1.00 97.94 130 PRO A C 1
ATOM 1044 O O . PRO A 1 130 ? 0.684 -6.917 -0.412 1.00 97.94 130 PRO A O 1
ATOM 1047 N N . ILE A 1 131 ? 2.915 -7.124 -0.631 1.00 98.44 131 ILE A N 1
ATOM 1048 C CA . ILE A 1 131 ? 3.171 -5.710 -0.919 1.00 98.44 131 ILE A CA 1
ATOM 1049 C C . ILE A 1 131 ? 3.937 -5.608 -2.233 1.00 98.44 131 ILE A C 1
ATOM 1051 O O . ILE A 1 131 ? 5.035 -6.148 -2.361 1.00 98.44 131 ILE A O 1
ATOM 1055 N N . VAL A 1 132 ? 3.369 -4.893 -3.195 1.00 98.31 132 VAL A N 1
ATOM 1056 C CA . VAL A 1 132 ? 3.982 -4.557 -4.477 1.00 98.31 132 VAL A CA 1
ATOM 1057 C C . VAL A 1 132 ? 4.381 -3.087 -4.437 1.00 98.31 132 VAL A C 1
ATOM 1059 O O . VAL A 1 132 ? 3.532 -2.206 -4.354 1.00 98.31 132 VAL A O 1
ATOM 1062 N N . ILE A 1 133 ? 5.680 -2.816 -4.483 1.00 97.25 133 ILE A N 1
ATOM 1063 C CA . ILE A 1 133 ? 6.219 -1.461 -4.577 1.00 97.25 133 ILE A CA 1
ATOM 1064 C C . ILE A 1 133 ? 6.439 -1.127 -6.047 1.00 97.25 133 ILE A C 1
ATOM 1066 O O . ILE A 1 133 ? 7.197 -1.823 -6.719 1.00 97.25 133 ILE A O 1
ATOM 1070 N N . CYS A 1 134 ? 5.809 -0.066 -6.536 1.00 93.00 134 CYS A N 1
ATOM 1071 C CA . CYS A 1 134 ? 5.994 0.445 -7.888 1.00 93.00 134 CYS A CA 1
ATOM 1072 C C . CYS A 1 134 ? 6.895 1.676 -7.857 1.00 93.00 134 CYS A C 1
ATOM 1074 O O . CYS A 1 134 ? 6.768 2.530 -6.987 1.00 93.00 134 CYS A O 1
ATOM 1076 N N . THR A 1 135 ? 7.836 1.778 -8.791 1.00 86.12 135 THR A N 1
ATOM 1077 C CA . THR A 1 135 ? 8.703 2.954 -8.878 1.00 86.12 135 THR A CA 1
ATOM 1078 C C . THR A 1 135 ? 9.263 3.145 -10.284 1.00 86.12 135 THR A C 1
ATOM 1080 O O . THR A 1 135 ? 9.439 2.189 -11.042 1.00 86.12 135 THR A O 1
ATOM 1083 N N . GLY A 1 136 ? 9.569 4.395 -10.631 1.00 79.44 136 GLY A N 1
ATOM 1084 C CA . GLY A 1 136 ? 10.402 4.729 -11.789 1.00 79.44 136 GLY A CA 1
ATOM 1085 C C . GLY A 1 136 ? 11.904 4.548 -11.533 1.00 79.44 136 GLY A C 1
ATOM 1086 O O . GLY A 1 136 ? 12.690 4.635 -12.467 1.00 79.44 136 GLY A O 1
ATOM 1087 N N . GLN A 1 137 ? 12.323 4.307 -10.286 1.00 77.56 137 GLN A N 1
ATOM 1088 C CA . GLN A 1 137 ? 13.734 4.156 -9.932 1.00 77.56 137 GLN A CA 1
ATOM 1089 C C . GLN A 1 137 ? 14.303 2.793 -10.340 1.00 77.56 137 GLN A C 1
ATOM 1091 O O . GLN A 1 137 ? 13.574 1.816 -10.521 1.00 77.56 137 GLN A O 1
ATOM 1096 N N . THR A 1 138 ? 15.634 2.724 -10.405 1.00 76.88 138 THR A N 1
ATOM 1097 C CA . THR A 1 138 ? 16.381 1.478 -10.601 1.00 76.88 138 THR A CA 1
ATOM 1098 C C . THR A 1 138 ? 16.204 0.533 -9.411 1.00 76.88 138 THR A C 1
ATOM 1100 O O . THR A 1 138 ? 16.007 0.964 -8.266 1.00 76.88 138 THR A O 1
ATOM 1103 N N . LEU A 1 139 ? 16.328 -0.775 -9.660 1.00 78.88 139 LEU A N 1
ATOM 1104 C CA . LEU A 1 139 ? 16.159 -1.803 -8.630 1.00 78.88 139 LEU A CA 1
ATOM 1105 C C . LEU A 1 139 ? 17.082 -1.594 -7.419 1.00 78.88 139 LEU A C 1
ATOM 1107 O O . LEU A 1 139 ? 16.644 -1.742 -6.279 1.00 78.88 139 LEU A O 1
ATOM 1111 N N . GLU A 1 140 ? 18.360 -1.279 -7.637 1.00 76.00 140 GLU A N 1
ATOM 1112 C CA . GLU A 1 140 ? 19.327 -1.160 -6.538 1.00 76.00 140 GLU A CA 1
ATOM 1113 C C . GLU A 1 140 ? 19.001 0.015 -5.608 1.00 76.00 140 GLU A C 1
ATOM 1115 O O . GLU A 1 140 ? 19.079 -0.141 -4.384 1.00 76.00 140 GLU A O 1
ATOM 1120 N N . ASN A 1 141 ? 18.545 1.140 -6.168 1.00 76.06 141 ASN A N 1
ATOM 1121 C CA . ASN A 1 141 ? 18.153 2.320 -5.400 1.00 76.06 141 ASN A CA 1
ATOM 1122 C C . ASN A 1 141 ? 16.940 2.031 -4.510 1.00 76.06 141 ASN A C 1
ATOM 1124 O O . ASN A 1 141 ? 17.012 2.192 -3.286 1.00 76.06 141 ASN A O 1
ATOM 1128 N N . VAL A 1 142 ? 15.847 1.533 -5.097 1.00 83.62 142 VAL A N 1
ATOM 1129 C CA . VAL A 1 142 ? 14.620 1.253 -4.337 1.00 83.62 142 VAL A CA 1
ATOM 1130 C C . VAL A 1 142 ? 14.814 0.105 -3.343 1.00 83.62 142 VAL A C 1
ATOM 1132 O O . VAL A 1 142 ? 14.349 0.187 -2.209 1.00 83.62 142 VAL A O 1
ATOM 1135 N N . LYS A 1 143 ? 15.571 -0.941 -3.697 1.00 83.38 143 LYS A N 1
ATOM 1136 C CA . LYS A 1 143 ? 15.868 -2.060 -2.792 1.00 83.38 143 LYS A CA 1
ATOM 1137 C C . LYS A 1 143 ? 16.675 -1.595 -1.581 1.00 83.38 143 LYS A C 1
ATOM 1139 O O . LYS A 1 143 ? 16.336 -1.959 -0.455 1.00 83.38 143 LYS A O 1
ATOM 1144 N N . GLY A 1 144 ? 17.722 -0.791 -1.787 1.00 83.56 144 GLY A N 1
ATOM 1145 C CA . GLY A 1 144 ? 18.523 -0.232 -0.695 1.00 83.56 144 GLY A CA 1
ATOM 1146 C C . GLY A 1 144 ? 17.673 0.610 0.256 1.00 83.56 144 GLY A C 1
ATOM 1147 O O . GLY A 1 144 ? 17.739 0.433 1.474 1.00 83.56 144 GLY A O 1
ATOM 1148 N N . PHE A 1 145 ? 16.811 1.451 -0.310 1.00 86.69 145 PHE A N 1
ATOM 1149 C CA . PHE A 1 145 ? 15.863 2.271 0.431 1.00 86.69 145 PHE A CA 1
ATOM 1150 C C . PHE A 1 145 ? 14.848 1.443 1.243 1.00 86.69 145 PHE A C 1
ATOM 1152 O O . PHE A 1 145 ? 14.697 1.653 2.447 1.00 86.69 145 PHE A O 1
ATOM 1159 N N . LEU A 1 146 ? 14.200 0.446 0.632 1.00 88.50 146 LEU A N 1
ATOM 1160 C CA . LEU A 1 146 ? 13.235 -0.413 1.327 1.00 88.50 146 LEU A CA 1
ATOM 1161 C C . LEU A 1 146 ? 13.894 -1.236 2.439 1.00 88.50 146 LEU A C 1
ATOM 1163 O O . LEU A 1 146 ? 13.295 -1.426 3.492 1.00 88.50 146 LEU A O 1
ATOM 1167 N N . ILE A 1 147 ? 15.138 -1.693 2.256 1.00 90.62 147 ILE A N 1
ATOM 1168 C CA . ILE A 1 147 ? 15.883 -2.394 3.314 1.00 90.62 147 ILE A CA 1
ATOM 1169 C C . ILE A 1 147 ? 16.144 -1.469 4.507 1.00 90.62 147 ILE A C 1
ATOM 1171 O O . ILE A 1 147 ? 16.096 -1.932 5.646 1.00 90.62 147 ILE A O 1
ATOM 1175 N N . GLN A 1 148 ? 16.412 -0.183 4.268 1.00 87.00 148 GLN A N 1
ATOM 1176 C CA . GLN A 1 148 ? 16.602 0.797 5.338 1.00 87.00 148 GLN A CA 1
ATOM 1177 C C . GLN A 1 148 ? 15.298 1.086 6.095 1.00 87.00 148 GLN A C 1
ATOM 1179 O O . GLN A 1 148 ? 15.332 1.174 7.320 1.00 87.00 148 GLN A O 1
ATOM 1184 N N . GLY A 1 149 ? 14.166 1.197 5.391 1.00 87.50 149 GLY A N 1
ATOM 1185 C CA . GLY A 1 149 ? 12.865 1.499 6.000 1.00 87.50 149 GLY A CA 1
ATOM 1186 C C . GLY A 1 149 ? 12.164 0.291 6.632 1.00 87.50 149 GLY A C 1
ATOM 1187 O O . GLY A 1 149 ? 11.787 0.326 7.799 1.00 87.50 149 GLY A O 1
ATOM 1188 N N . LEU A 1 150 ? 11.985 -0.786 5.867 1.00 90.44 150 LEU A N 1
ATOM 1189 C CA . LEU A 1 150 ? 11.201 -1.975 6.243 1.00 90.44 150 LEU A CA 1
ATOM 1190 C C . LEU A 1 150 ? 12.058 -3.106 6.829 1.00 90.44 150 LEU A C 1
ATOM 1192 O O . LEU A 1 150 ? 11.545 -4.070 7.397 1.00 90.44 150 LEU A O 1
ATOM 1196 N N . GLY A 1 151 ? 13.380 -3.009 6.693 1.00 91.44 151 GLY A N 1
ATOM 1197 C CA . GLY A 1 151 ? 14.307 -4.026 7.161 1.00 91.44 151 GLY A CA 1
ATOM 1198 C C . GLY A 1 151 ? 14.516 -5.170 6.167 1.00 91.44 151 GLY A C 1
ATOM 1199 O O . GLY A 1 151 ? 13.642 -5.580 5.401 1.00 91.44 151 GLY A O 1
ATOM 1200 N N . ASN A 1 152 ? 15.719 -5.745 6.217 1.00 90.75 152 ASN A N 1
ATOM 1201 C CA . ASN A 1 152 ? 16.157 -6.769 5.268 1.00 90.75 152 ASN A CA 1
ATOM 1202 C C . ASN A 1 152 ? 15.273 -8.028 5.257 1.00 90.75 152 ASN A C 1
ATOM 1204 O O . ASN A 1 152 ? 15.060 -8.612 4.197 1.00 90.75 152 ASN A O 1
ATOM 1208 N N . SER A 1 153 ? 14.779 -8.454 6.424 1.00 90.06 153 SER A N 1
ATOM 1209 C CA . SER A 1 153 ? 13.953 -9.660 6.557 1.00 90.06 153 SER A CA 1
ATOM 1210 C C . SER A 1 153 ? 12.607 -9.531 5.853 1.00 90.06 153 SER A C 1
ATOM 1212 O O . SER A 1 153 ? 12.151 -10.499 5.254 1.00 90.06 153 SER A O 1
ATOM 1214 N N . MET A 1 154 ? 11.987 -8.350 5.912 1.00 93.12 154 MET A N 1
ATOM 1215 C CA . MET A 1 154 ? 10.700 -8.099 5.270 1.00 93.12 154 MET A CA 1
ATOM 1216 C C . MET A 1 154 ? 10.859 -8.030 3.751 1.00 93.12 154 MET A C 1
ATOM 1218 O O . MET A 1 154 ? 10.155 -8.738 3.033 1.00 93.12 154 MET A O 1
ATOM 1222 N N . VAL A 1 155 ? 11.839 -7.260 3.266 1.00 92.25 155 VAL A N 1
ATOM 1223 C CA . VAL A 1 155 ? 12.124 -7.143 1.826 1.00 92.25 155 VAL A CA 1
ATOM 1224 C C . VAL A 1 155 ? 12.428 -8.509 1.206 1.00 92.25 155 VAL A C 1
ATOM 1226 O O . VAL A 1 155 ? 11.944 -8.810 0.125 1.00 92.25 155 VAL A O 1
ATOM 1229 N N . HIS A 1 156 ? 13.160 -9.379 1.911 1.00 92.06 156 HIS A N 1
ATOM 1230 C CA . HIS A 1 156 ? 13.519 -10.713 1.416 1.00 92.06 156 HIS A CA 1
ATOM 1231 C C . HIS A 1 156 ? 12.546 -11.831 1.823 1.00 92.06 156 HIS A C 1
ATOM 1233 O O . HIS A 1 156 ? 12.912 -13.005 1.810 1.00 92.06 156 HIS A O 1
ATOM 1239 N N . SER A 1 157 ? 11.321 -11.485 2.216 1.00 92.56 157 SER A N 1
ATOM 1240 C CA . SER A 1 157 ? 10.364 -12.447 2.773 1.00 92.56 157 SER A CA 1
ATOM 1241 C C . SER A 1 157 ? 9.700 -13.373 1.750 1.00 92.56 157 SER A C 1
ATOM 1243 O O . SER A 1 157 ? 9.089 -14.357 2.158 1.00 92.56 157 SER A O 1
ATOM 1245 N N . GLY A 1 158 ? 9.764 -13.059 0.452 1.00 92.75 158 GLY A N 1
ATOM 1246 C CA . GLY A 1 158 ? 8.932 -13.715 -0.567 1.00 92.75 158 GLY A CA 1
ATOM 1247 C C . GLY A 1 158 ? 7.547 -13.108 -0.743 1.00 92.75 158 GLY A C 1
ATOM 1248 O O . GLY A 1 158 ? 6.881 -13.458 -1.709 1.00 92.75 158 GLY A O 1
ATOM 1249 N N . ASN A 1 159 ? 7.150 -12.184 0.139 1.00 93.94 159 ASN A N 1
ATOM 1250 C CA . ASN A 1 159 ? 5.839 -11.531 0.126 1.00 93.94 159 ASN A CA 1
ATOM 1251 C C . ASN A 1 159 ? 5.913 -10.025 -0.185 1.00 93.94 159 ASN A C 1
ATOM 1253 O O . ASN A 1 159 ? 4.966 -9.278 0.047 1.00 93.94 159 ASN A O 1
ATOM 1257 N N . VAL A 1 160 ? 7.074 -9.566 -0.651 1.00 96.50 160 VAL A N 1
ATOM 1258 C CA . VAL A 1 160 ? 7.299 -8.197 -1.116 1.00 96.50 160 VAL A CA 1
ATOM 1259 C C . VAL A 1 160 ? 7.862 -8.283 -2.526 1.00 96.50 160 VAL A C 1
ATOM 1261 O O . VAL A 1 160 ? 8.838 -8.999 -2.757 1.00 96.50 160 VAL A O 1
ATOM 1264 N N . SER A 1 161 ? 7.244 -7.567 -3.458 1.00 96.62 161 SER A N 1
ATOM 1265 C CA . SER A 1 161 ? 7.676 -7.466 -4.848 1.00 96.62 161 SER A CA 1
ATOM 1266 C C . SER A 1 161 ? 7.967 -6.013 -5.204 1.00 96.62 161 SER A C 1
ATOM 1268 O O . SER A 1 161 ? 7.327 -5.102 -4.685 1.00 96.62 161 SER A O 1
ATOM 1270 N N . ILE A 1 162 ? 8.946 -5.791 -6.073 1.00 94.81 162 ILE A N 1
ATOM 1271 C CA . ILE A 1 162 ? 9.357 -4.470 -6.542 1.00 94.81 162 ILE A CA 1
ATOM 1272 C C . ILE A 1 162 ? 9.208 -4.436 -8.059 1.00 94.81 162 ILE A C 1
ATOM 1274 O O . ILE A 1 162 ? 9.934 -5.130 -8.769 1.00 94.81 162 ILE A O 1
ATOM 1278 N N . VAL A 1 163 ? 8.299 -3.599 -8.539 1.00 92.50 163 VAL A N 1
ATOM 1279 C CA . VAL A 1 163 ? 8.166 -3.207 -9.940 1.00 92.50 163 VAL A CA 1
ATOM 1280 C C . VAL A 1 163 ? 9.009 -1.951 -10.136 1.00 92.50 163 VAL A C 1
ATOM 1282 O O . VAL A 1 163 ? 8.663 -0.881 -9.635 1.00 92.50 163 VAL A O 1
ATOM 1285 N N . TYR A 1 164 ? 10.142 -2.089 -10.816 1.00 83.62 164 TYR A N 1
ATOM 1286 C CA . TYR A 1 164 ? 11.124 -1.016 -10.981 1.00 83.62 164 TYR A CA 1
ATOM 1287 C C . TYR A 1 164 ? 11.155 -0.505 -12.423 1.00 83.62 164 TYR A C 1
ATOM 1289 O O . TYR A 1 164 ? 10.630 -1.158 -13.333 1.00 83.62 164 TYR A O 1
ATOM 1297 N N . GLU A 1 165 ? 11.735 0.683 -12.615 1.00 77.62 165 GLU A N 1
ATOM 1298 C CA . GLU A 1 165 ? 11.836 1.349 -13.921 1.00 77.62 165 GLU A CA 1
ATOM 1299 C C . GLU A 1 165 ? 10.503 1.346 -14.687 1.00 77.62 165 GLU A C 1
ATOM 1301 O O . GLU A 1 165 ? 10.402 0.879 -15.826 1.00 77.62 165 GLU A O 1
ATOM 1306 N N . ALA A 1 166 ? 9.445 1.780 -13.995 1.00 77.00 166 ALA A N 1
ATOM 1307 C CA . ALA A 1 166 ? 8.096 1.926 -14.536 1.00 77.00 166 ALA A CA 1
ATOM 1308 C C . ALA A 1 166 ? 7.503 0.643 -15.157 1.00 77.00 166 ALA A C 1
ATOM 1310 O O . ALA A 1 166 ? 6.634 0.721 -16.025 1.00 77.00 166 ALA A O 1
ATOM 1311 N N . GLY A 1 167 ? 7.919 -0.538 -14.687 1.00 76.19 167 GLY A N 1
ATOM 1312 C CA . GLY A 1 167 ? 7.418 -1.826 -15.178 1.00 76.19 167 GLY A CA 1
ATOM 1313 C C . GLY A 1 167 ? 8.324 -2.514 -16.196 1.00 76.19 167 GLY A C 1
ATOM 1314 O O . GLY A 1 167 ? 7.889 -3.446 -16.867 1.00 76.19 167 GLY A O 1
ATOM 1315 N N . THR A 1 168 ? 9.585 -2.097 -16.306 1.00 71.94 168 THR A N 1
ATOM 1316 C CA . THR A 1 168 ? 10.586 -2.779 -17.146 1.00 71.94 168 THR A CA 1
ATOM 1317 C C . THR A 1 168 ? 11.076 -4.085 -16.512 1.00 71.94 168 THR A C 1
ATOM 1319 O O . THR A 1 168 ? 11.483 -5.019 -17.213 1.00 71.94 168 THR A O 1
ATOM 1322 N N . GLY A 1 169 ? 10.994 -4.197 -15.186 1.00 76.81 169 GLY A N 1
ATOM 1323 C CA . GLY A 1 169 ? 11.325 -5.421 -14.473 1.00 76.81 169 GLY A CA 1
ATOM 1324 C C . GLY A 1 169 ? 10.595 -5.572 -13.146 1.00 76.81 169 GLY A C 1
ATOM 1325 O O . GLY A 1 169 ? 10.081 -4.613 -12.567 1.00 76.81 169 GLY A O 1
ATOM 1326 N N . VAL A 1 170 ? 10.568 -6.817 -12.676 1.00 87.81 170 VAL A N 1
ATOM 1327 C CA . VAL A 1 170 ? 9.960 -7.219 -11.408 1.00 87.81 170 VAL A CA 1
ATOM 1328 C C . VAL A 1 170 ? 10.981 -7.991 -10.592 1.00 87.81 170 VAL A C 1
ATOM 1330 O O . VAL A 1 170 ? 11.662 -8.886 -11.096 1.00 87.81 170 VAL A O 1
ATOM 1333 N N . PHE A 1 171 ? 11.096 -7.648 -9.316 1.00 88.88 171 PHE A N 1
ATOM 1334 C CA . PHE A 1 171 ? 11.968 -8.325 -8.373 1.00 88.88 171 PHE A CA 1
ATOM 1335 C C . PHE A 1 171 ? 11.182 -8.786 -7.147 1.00 88.88 171 PHE A C 1
ATOM 1337 O O . PHE A 1 171 ? 10.711 -7.967 -6.362 1.00 88.88 171 PHE A O 1
ATOM 1344 N N . THR A 1 172 ? 11.083 -10.100 -6.957 1.00 92.00 172 THR A N 1
ATOM 1345 C CA . THR A 1 172 ? 10.384 -10.734 -5.831 1.00 92.00 172 THR A CA 1
ATOM 1346 C C . THR A 1 172 ? 11.336 -11.702 -5.118 1.00 92.00 172 THR A C 1
ATOM 1348 O O . THR A 1 172 ? 11.448 -12.871 -5.495 1.00 92.00 172 THR A O 1
ATOM 1351 N N . PRO A 1 173 ? 12.089 -11.245 -4.103 1.00 86.25 173 PRO A N 1
ATOM 1352 C CA . PRO A 1 173 ? 13.059 -12.066 -3.380 1.00 86.25 173 PRO A CA 1
ATOM 1353 C C . PRO A 1 173 ? 12.526 -13.416 -2.914 1.00 86.25 173 PRO A C 1
ATOM 1355 O O . PRO A 1 173 ? 11.431 -13.494 -2.385 1.00 86.25 173 PRO A O 1
ATOM 1358 N N . GLY A 1 174 ? 13.335 -14.472 -3.004 1.00 82.69 174 GLY A N 1
ATOM 1359 C CA . GLY A 1 174 ? 12.979 -15.780 -2.438 1.00 82.69 174 GLY A CA 1
ATOM 1360 C C . GLY A 1 174 ? 12.121 -16.664 -3.348 1.00 82.69 174 GLY A C 1
ATOM 1361 O O . GLY A 1 174 ? 11.780 -17.772 -2.945 1.00 82.69 174 GLY A O 1
ATOM 1362 N N . GLN A 1 175 ? 11.854 -16.231 -4.583 1.00 83.19 175 GLN A N 1
ATOM 1363 C CA . GLN A 1 175 ? 11.017 -16.938 -5.562 1.00 83.19 175 GLN A CA 1
ATOM 1364 C C . GLN A 1 175 ? 11.824 -17.764 -6.584 1.00 83.19 175 GLN A C 1
ATOM 1366 O O . GLN A 1 175 ? 11.366 -18.064 -7.685 1.00 83.19 175 GLN A O 1
ATOM 1371 N N . GLY A 1 176 ? 13.060 -18.146 -6.244 1.00 84.12 176 GLY A N 1
ATOM 1372 C CA . GLY A 1 176 ? 13.912 -18.962 -7.116 1.00 84.12 176 GLY A CA 1
ATOM 1373 C C . GLY A 1 176 ? 14.195 -18.273 -8.455 1.00 84.12 176 GLY A C 1
ATOM 1374 O O . GLY A 1 176 ? 14.678 -17.142 -8.466 1.00 84.12 176 GLY A O 1
ATOM 1375 N N . GLU A 1 177 ? 13.890 -18.939 -9.570 1.00 76.38 177 GLU A N 1
ATOM 1376 C CA . GLU A 1 177 ? 14.076 -18.391 -10.926 1.00 76.38 177 GLU A CA 1
ATOM 1377 C C . GLU A 1 177 ? 13.177 -17.174 -11.202 1.00 76.38 177 GLU A C 1
ATOM 1379 O O . GLU A 1 177 ? 13.586 -16.277 -11.930 1.00 76.38 177 GLU A O 1
ATOM 1384 N N . ALA A 1 178 ? 12.016 -17.074 -10.545 1.00 78.31 178 ALA A N 1
ATOM 1385 C CA . ALA A 1 178 ? 11.114 -15.926 -10.659 1.00 78.31 178 ALA A CA 1
ATOM 1386 C C . ALA A 1 178 ? 11.543 -14.724 -9.795 1.00 78.31 178 ALA A C 1
ATOM 1388 O O . ALA A 1 178 ? 10.858 -13.705 -9.764 1.00 78.31 178 ALA A O 1
ATOM 1389 N N . THR A 1 179 ? 12.686 -14.815 -9.097 1.00 79.94 179 THR A N 1
ATOM 1390 C CA . THR A 1 179 ? 13.164 -13.740 -8.213 1.00 79.94 179 THR A CA 1
ATOM 1391 C C . THR A 1 179 ? 13.402 -12.434 -8.959 1.00 79.94 179 THR A C 1
ATOM 1393 O O . THR A 1 179 ? 13.165 -11.367 -8.405 1.00 79.94 179 THR A O 1
ATOM 1396 N N . LYS A 1 180 ? 13.905 -12.503 -10.193 1.00 81.38 180 LYS A N 1
ATOM 1397 C CA . LYS A 1 180 ? 14.146 -11.335 -11.036 1.00 81.38 180 LYS A CA 1
ATOM 1398 C C . LYS A 1 180 ? 13.617 -11.635 -12.428 1.00 81.38 180 LYS A C 1
ATOM 1400 O O . LYS A 1 180 ? 14.155 -12.500 -13.110 1.00 81.38 180 LYS A O 1
ATOM 1405 N N . GLN A 1 181 ? 12.586 -10.907 -12.828 1.00 72.81 181 GLN A N 1
ATOM 1406 C CA . GLN A 1 181 ? 11.986 -10.984 -14.150 1.00 72.81 181 GLN A CA 1
ATOM 1407 C C . GLN A 1 181 ? 12.287 -9.702 -14.911 1.00 72.81 181 GLN A C 1
ATOM 1409 O O . GLN A 1 181 ? 11.975 -8.600 -14.460 1.00 72.81 181 GLN A O 1
ATOM 1414 N N . LEU A 1 182 ? 12.900 -9.858 -16.074 1.00 73.44 182 LEU A N 1
ATOM 1415 C CA . LEU A 1 182 ? 13.191 -8.774 -16.992 1.00 73.44 182 LEU A CA 1
ATOM 1416 C C . LEU A 1 182 ? 12.079 -8.751 -18.040 1.00 73.44 182 LEU A C 1
ATOM 1418 O O . LEU A 1 182 ? 12.116 -9.502 -19.009 1.00 73.44 182 LEU A O 1
ATOM 1422 N N . LEU A 1 183 ? 11.058 -7.917 -17.833 1.00 71.62 183 LEU A N 1
ATOM 1423 C CA . LEU A 1 183 ? 9.868 -7.917 -18.690 1.00 71.62 183 LEU A CA 1
ATOM 1424 C C . LEU A 1 183 ? 10.190 -7.481 -20.124 1.00 71.62 183 LEU A C 1
ATOM 1426 O O . LEU A 1 183 ? 9.519 -7.910 -21.061 1.00 71.62 183 LEU A O 1
ATOM 1430 N N . TYR A 1 184 ? 11.275 -6.723 -20.315 1.00 61.94 184 TYR A N 1
ATOM 1431 C CA . TYR A 1 184 ? 11.789 -6.389 -21.645 1.00 61.94 184 TYR A CA 1
ATOM 1432 C C . TYR A 1 184 ? 12.119 -7.619 -22.506 1.00 61.94 184 TYR A C 1
ATOM 1434 O O . TYR A 1 184 ? 11.999 -7.546 -23.728 1.00 61.94 184 TYR A O 1
ATOM 1442 N N . GLU A 1 185 ? 12.506 -8.747 -21.901 1.00 63.75 185 GLU A N 1
ATOM 1443 C CA . GLU A 1 185 ? 12.882 -9.971 -22.626 1.00 63.75 185 GLU A CA 1
ATOM 1444 C C . GLU A 1 185 ? 11.677 -10.638 -23.297 1.00 63.75 185 GLU A C 1
ATOM 1446 O O . GLU A 1 185 ? 11.842 -11.425 -24.231 1.00 63.75 185 GLU A O 1
ATOM 1451 N N . ASN A 1 186 ? 10.466 -10.276 -22.865 1.00 65.00 186 ASN A N 1
ATOM 1452 C CA . ASN A 1 186 ? 9.208 -10.781 -23.405 1.00 65.00 186 ASN A CA 1
ATOM 1453 C C . ASN A 1 186 ? 8.659 -9.930 -24.563 1.00 65.00 186 ASN A C 1
ATOM 1455 O O . ASN A 1 186 ? 7.646 -10.305 -25.154 1.00 65.00 186 ASN A O 1
ATOM 1459 N N . LEU A 1 187 ? 9.294 -8.798 -24.894 1.00 56.69 187 LEU A N 1
ATOM 1460 C CA . LEU A 1 187 ? 8.861 -7.934 -25.996 1.00 56.69 187 LEU A CA 1
ATOM 1461 C C . LEU A 1 187 ? 9.105 -8.560 -27.371 1.00 56.69 187 LEU A C 1
ATOM 1463 O O . LEU A 1 187 ? 9.929 -9.461 -27.524 1.00 56.69 187 LEU A O 1
ATOM 1467 N N . ASP A 1 188 ? 8.435 -8.031 -28.396 1.00 57.19 188 ASP A N 1
ATOM 1468 C CA . ASP A 1 188 ? 8.697 -8.420 -29.781 1.00 57.19 188 ASP A CA 1
ATOM 1469 C C . ASP A 1 188 ? 10.193 -8.223 -30.144 1.00 57.19 188 ASP A C 1
ATOM 1471 O O . ASP A 1 188 ? 10.768 -7.173 -29.827 1.00 57.19 188 ASP A O 1
ATOM 1475 N N . PRO A 1 189 ? 10.849 -9.197 -30.811 1.00 53.72 189 PRO A N 1
ATOM 1476 C CA . PRO A 1 189 ? 12.268 -9.114 -31.167 1.00 53.72 189 PRO A CA 1
ATOM 1477 C C . PRO A 1 189 ? 12.665 -7.864 -31.967 1.00 53.72 189 PRO A C 1
ATOM 1479 O O . PRO A 1 189 ? 13.791 -7.377 -31.822 1.00 53.72 189 PRO A O 1
ATOM 1482 N N . ASP A 1 190 ? 11.769 -7.316 -32.792 1.00 44.59 190 ASP A N 1
AT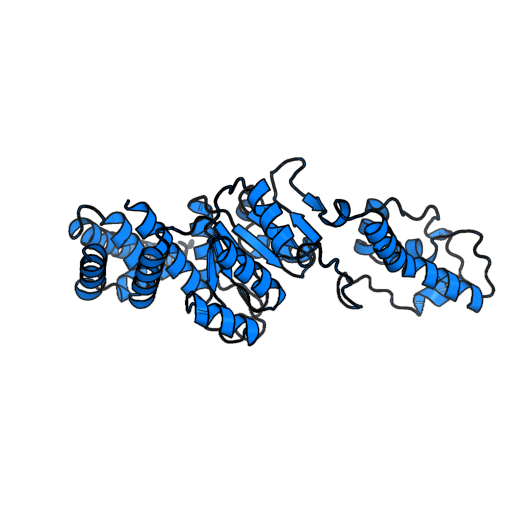OM 1483 C CA . ASP A 1 190 ? 12.031 -6.090 -33.549 1.00 44.59 190 ASP A CA 1
ATOM 1484 C C . ASP A 1 190 ? 12.067 -4.870 -32.610 1.00 44.59 190 ASP A C 1
ATOM 1486 O O . ASP A 1 190 ? 12.916 -3.988 -32.766 1.00 44.59 190 ASP A O 1
ATOM 1490 N N . VAL A 1 191 ? 11.218 -4.845 -31.575 1.00 47.50 191 VAL A N 1
ATOM 1491 C CA . VAL A 1 191 ? 11.232 -3.813 -30.523 1.00 47.50 191 VAL A CA 1
ATOM 1492 C C . VAL A 1 191 ? 12.496 -3.940 -29.676 1.00 47.50 191 VAL A C 1
ATOM 1494 O O . VAL A 1 191 ? 13.199 -2.947 -29.484 1.00 47.50 191 VAL A O 1
ATOM 1497 N N . GLN A 1 192 ? 12.853 -5.157 -29.253 1.00 53.47 192 GLN A N 1
ATOM 1498 C CA . GLN A 1 192 ? 14.115 -5.413 -28.545 1.00 53.47 192 GLN A CA 1
ATOM 1499 C C . GLN A 1 192 ? 15.326 -4.922 -29.355 1.00 53.47 192 GLN A C 1
ATOM 1501 O O . GLN A 1 192 ? 16.250 -4.325 -28.802 1.00 53.47 192 GLN A O 1
ATOM 1506 N N . THR A 1 193 ? 15.296 -5.105 -30.679 1.00 52.97 193 THR A N 1
ATOM 1507 C CA . THR A 1 193 ? 16.347 -4.648 -31.599 1.00 52.97 193 THR A CA 1
ATOM 1508 C C . THR A 1 193 ? 16.431 -3.120 -31.690 1.00 52.97 193 THR A C 1
ATOM 1510 O O . THR A 1 193 ? 17.524 -2.562 -31.740 1.00 52.97 193 THR A O 1
ATOM 1513 N N . VAL A 1 194 ? 15.306 -2.402 -31.690 1.00 48.00 194 VAL A N 1
ATOM 1514 C CA . VAL A 1 194 ? 15.317 -0.926 -31.670 1.00 48.00 194 VAL A CA 1
ATOM 1515 C C . VAL A 1 194 ? 15.907 -0.405 -30.358 1.00 48.00 194 VAL A C 1
ATOM 1517 O O . VAL A 1 194 ? 16.736 0.505 -30.370 1.00 48.00 194 VAL A O 1
ATOM 1520 N N . PHE A 1 195 ? 15.530 -1.005 -29.230 1.00 51.16 195 PHE A N 1
ATOM 1521 C CA . PHE A 1 195 ? 16.077 -0.657 -27.919 1.00 51.16 195 PHE A CA 1
ATOM 1522 C C . PHE A 1 195 ? 17.577 -0.948 -27.819 1.00 51.16 195 PHE A C 1
ATOM 1524 O O . PHE A 1 195 ? 18.335 -0.102 -27.339 1.00 51.16 195 PHE A O 1
ATOM 1531 N N . SER A 1 196 ? 18.026 -2.099 -28.326 1.00 52.78 196 SER A N 1
ATOM 1532 C CA . SER A 1 196 ? 19.451 -2.436 -28.376 1.00 52.78 196 SER A CA 1
ATOM 1533 C C . SER A 1 196 ? 20.234 -1.477 -29.278 1.00 52.78 196 SER A C 1
ATOM 1535 O O . SER A 1 196 ? 21.329 -1.060 -28.913 1.00 52.78 196 SER A O 1
ATOM 1537 N N . GLN A 1 197 ? 19.655 -1.016 -30.391 1.00 48.81 197 GLN A N 1
ATOM 1538 C CA . GLN A 1 197 ? 20.253 0.008 -31.257 1.00 48.81 197 GLN A CA 1
ATOM 1539 C C . GLN A 1 197 ? 20.314 1.399 -30.606 1.00 48.81 197 GLN A C 1
ATOM 1541 O O . GLN A 1 197 ? 21.278 2.135 -30.817 1.00 48.81 197 GLN A O 1
ATOM 1546 N N . VAL A 1 198 ? 19.320 1.778 -29.795 1.00 47.75 198 VAL A N 1
ATOM 1547 C CA . VAL A 1 198 ? 19.356 3.025 -29.010 1.00 47.75 198 VAL A CA 1
ATOM 1548 C C . VAL A 1 198 ? 20.418 2.945 -27.907 1.00 47.75 198 VAL A C 1
ATOM 1550 O O . VAL A 1 198 ? 21.152 3.915 -27.715 1.00 47.75 198 VAL A O 1
ATOM 1553 N N . ARG A 1 199 ? 20.572 1.787 -27.248 1.00 49.03 199 ARG A N 1
ATOM 1554 C CA . ARG A 1 199 ? 21.687 1.504 -26.321 1.00 49.03 199 ARG A CA 1
ATOM 1555 C C . ARG A 1 199 ? 23.048 1.483 -27.031 1.00 49.03 199 ARG A C 1
ATOM 1557 O O . ARG A 1 199 ? 24.033 1.966 -26.478 1.00 49.03 199 ARG A O 1
ATOM 1564 N N . GLY A 1 200 ? 23.084 1.066 -28.297 1.00 48.34 200 GLY A N 1
ATOM 1565 C CA . GLY A 1 200 ? 24.248 1.133 -29.191 1.00 48.34 200 GLY A CA 1
ATOM 1566 C C . GLY A 1 200 ? 24.760 2.551 -29.496 1.00 48.34 200 GLY A C 1
ATOM 1567 O O . GLY A 1 200 ? 25.751 2.718 -30.201 1.00 48.34 200 GLY A O 1
ATOM 1568 N N . ARG A 1 201 ? 24.148 3.613 -28.949 1.00 55.75 201 ARG A N 1
ATOM 1569 C CA . ARG A 1 201 ? 24.661 4.991 -29.062 1.00 55.75 201 ARG A CA 1
ATOM 1570 C C . ARG A 1 201 ? 26.017 5.218 -28.389 1.00 55.75 201 ARG A C 1
ATOM 1572 O O . ARG A 1 201 ? 26.708 6.159 -28.771 1.00 55.75 201 ARG A O 1
ATOM 1579 N N . VAL A 1 202 ? 26.430 4.355 -27.459 1.00 57.78 202 VAL A N 1
ATOM 1580 C CA . VAL A 1 202 ? 27.813 4.342 -26.941 1.00 57.78 202 VAL A CA 1
ATOM 1581 C C . VAL A 1 202 ? 28.812 3.940 -28.035 1.00 57.78 202 VAL A C 1
ATOM 1583 O O . VAL A 1 202 ? 29.922 4.463 -28.073 1.00 57.78 202 VAL A O 1
ATOM 1586 N N . ASP A 1 203 ? 28.406 3.095 -28.983 1.00 58.72 203 ASP A N 1
ATOM 1587 C CA . ASP A 1 203 ? 29.242 2.732 -30.134 1.00 58.72 203 ASP A CA 1
ATOM 1588 C C . ASP A 1 203 ? 29.262 3.850 -31.176 1.00 58.72 203 ASP A C 1
ATOM 1590 O O . ASP A 1 203 ? 30.307 4.161 -31.740 1.00 58.72 203 ASP A O 1
ATOM 1594 N N . LEU A 1 204 ? 28.132 4.540 -31.362 1.00 64.50 204 LEU A N 1
ATOM 1595 C CA . LEU A 1 204 ? 28.070 5.743 -32.199 1.00 64.50 204 LEU A CA 1
ATOM 1596 C C . LEU A 1 204 ? 28.958 6.876 -31.650 1.00 64.50 204 LEU A C 1
ATOM 1598 O O . LEU A 1 204 ? 29.510 7.658 -32.428 1.00 64.50 204 LEU A O 1
ATOM 1602 N N . LEU A 1 205 ? 29.117 6.974 -30.322 1.00 62.38 205 LEU A N 1
ATOM 1603 C CA . LEU A 1 205 ? 30.080 7.888 -29.703 1.00 62.38 205 LEU A CA 1
ATOM 1604 C C . LEU A 1 205 ? 31.505 7.531 -30.131 1.00 62.38 205 LEU A C 1
ATOM 1606 O O . LEU A 1 205 ? 32.242 8.411 -30.565 1.00 62.38 205 LEU A O 1
ATOM 1610 N N . GLU A 1 206 ? 31.880 6.256 -30.034 1.00 65.56 206 GLU A N 1
ATOM 1611 C CA . GLU A 1 206 ? 33.195 5.765 -30.448 1.00 65.56 206 GLU A CA 1
ATOM 1612 C C . GLU A 1 206 ? 33.489 6.084 -31.920 1.00 65.56 206 GLU A C 1
ATOM 1614 O O . GLU A 1 206 ? 34.561 6.617 -32.214 1.00 65.56 206 GLU A O 1
ATOM 1619 N N . GLU A 1 207 ? 32.515 5.853 -32.810 1.00 69.19 207 GLU A N 1
ATOM 1620 C CA . GLU A 1 207 ? 32.548 6.231 -34.234 1.00 69.19 207 GLU A CA 1
ATOM 1621 C C . GLU A 1 207 ? 32.861 7.718 -34.440 1.00 69.19 207 GLU A C 1
ATOM 1623 O O . GLU A 1 207 ? 33.801 8.083 -35.146 1.00 69.19 207 GLU A O 1
ATOM 1628 N N . CYS A 1 208 ? 32.143 8.591 -33.736 1.00 65.50 208 CYS A N 1
ATOM 1629 C CA . CYS A 1 208 ? 32.354 10.034 -33.818 1.00 65.50 208 CYS A CA 1
ATOM 1630 C C . CYS A 1 208 ? 33.723 10.482 -33.271 1.00 65.50 208 CYS A C 1
ATOM 1632 O O . CYS A 1 208 ? 34.269 11.485 -33.735 1.00 65.50 208 CYS A O 1
ATOM 1634 N N . VAL A 1 209 ? 34.285 9.781 -32.279 1.00 66.19 209 VAL A N 1
ATOM 1635 C CA . VAL A 1 209 ? 35.608 10.111 -31.723 1.00 66.19 209 VAL A CA 1
ATOM 1636 C C . VAL A 1 209 ? 36.719 9.794 -32.717 1.00 66.19 209 VAL A C 1
ATOM 1638 O O . VAL A 1 209 ? 37.610 10.626 -32.899 1.00 66.19 209 VAL A O 1
ATOM 1641 N N . ALA A 1 210 ? 36.681 8.640 -33.385 1.00 74.94 210 ALA A N 1
ATOM 1642 C CA . ALA A 1 210 ? 37.750 8.256 -34.308 1.00 74.94 210 ALA A CA 1
ATOM 1643 C C . ALA A 1 210 ? 37.885 9.200 -35.506 1.00 74.94 210 ALA A C 1
ATOM 1645 O O . ALA A 1 210 ? 39.011 9.504 -35.902 1.00 74.94 210 ALA A O 1
ATOM 1646 N N . ASP A 1 211 ? 36.763 9.723 -36.008 1.00 74.31 211 ASP A N 1
ATOM 1647 C CA . ASP A 1 211 ? 36.736 10.746 -37.059 1.00 74.31 211 ASP A CA 1
ATOM 1648 C C . ASP A 1 211 ? 37.482 12.030 -36.648 1.00 74.31 211 ASP A C 1
ATOM 1650 O O . ASP A 1 211 ? 38.035 12.740 -37.491 1.00 74.31 211 ASP A O 1
ATOM 1654 N N . VAL A 1 212 ? 37.515 12.346 -35.348 1.00 70.12 212 VAL A N 1
ATOM 1655 C CA . VAL A 1 212 ? 38.159 13.553 -34.805 1.00 70.12 212 VAL A CA 1
ATOM 1656 C C . VAL A 1 212 ? 39.626 13.314 -34.450 1.00 70.12 212 VAL A C 1
ATOM 1658 O O . VAL A 1 212 ? 40.443 14.226 -34.599 1.00 70.12 212 VAL A O 1
ATOM 1661 N N . VAL A 1 213 ? 39.972 12.115 -33.975 1.00 75.00 213 VAL A N 1
ATOM 1662 C CA . VAL A 1 213 ? 41.343 11.776 -33.553 1.00 75.00 213 VAL A CA 1
ATOM 1663 C C . VAL A 1 213 ? 42.191 11.139 -34.662 1.00 75.00 213 VAL A C 1
ATOM 1665 O O . VAL A 1 213 ? 43.329 10.756 -34.398 1.00 75.00 213 VAL A O 1
ATOM 1668 N N . ASP A 1 214 ? 41.663 11.059 -35.891 1.00 67.56 214 ASP A N 1
ATOM 1669 C CA . ASP A 1 214 ? 42.306 10.450 -37.072 1.00 67.56 214 ASP A CA 1
ATOM 1670 C C . ASP A 1 214 ? 42.764 8.999 -36.786 1.00 67.56 214 ASP A C 1
ATOM 1672 O O . ASP A 1 214 ? 43.857 8.560 -37.155 1.00 67.56 214 ASP A O 1
ATOM 1676 N N . GLY A 1 215 ? 41.933 8.271 -36.027 1.00 63.22 215 GLY A N 1
ATOM 1677 C CA . GLY A 1 215 ? 42.192 6.917 -35.535 1.00 63.22 215 GLY A CA 1
ATOM 1678 C C . GLY A 1 215 ? 41.482 5.836 -36.356 1.00 63.22 215 GLY A C 1
ATOM 1679 O O . GLY A 1 215 ? 40.465 6.085 -36.992 1.00 63.22 215 GLY A O 1
ATOM 1680 N N . THR A 1 216 ? 41.997 4.603 -36.339 1.00 60.69 216 THR A N 1
ATOM 1681 C CA . THR A 1 216 ? 41.362 3.447 -36.999 1.00 60.69 216 THR A CA 1
ATOM 1682 C C . THR A 1 216 ? 40.473 2.657 -36.034 1.00 60.69 216 THR A C 1
ATOM 1684 O O . THR A 1 216 ? 40.940 2.253 -34.972 1.00 60.69 216 THR A O 1
ATOM 1687 N N . HIS A 1 217 ? 39.239 2.341 -36.441 1.00 59.81 217 HIS A N 1
ATOM 1688 C CA . HIS A 1 217 ? 38.265 1.504 -35.710 1.00 59.81 217 HIS A CA 1
ATOM 1689 C C . HIS A 1 217 ? 38.549 -0.005 -35.740 1.00 59.81 217 HIS A C 1
ATOM 1691 O O . HIS A 1 217 ? 37.631 -0.820 -35.709 1.00 59.81 217 HIS A O 1
ATOM 1697 N N . GLU A 1 218 ? 39.807 -0.425 -35.860 1.00 56.16 218 GLU A N 1
ATOM 1698 C CA . GLU A 1 218 ? 40.110 -1.860 -35.987 1.00 56.16 218 GLU A CA 1
ATOM 1699 C C . GLU A 1 218 ? 39.887 -2.656 -34.682 1.00 56.16 218 GLU A C 1
ATOM 1701 O O . GLU A 1 218 ? 40.015 -3.878 -34.688 1.00 56.16 218 GLU A O 1
ATOM 1706 N N . GLY A 1 219 ? 39.480 -1.994 -33.594 1.00 57.66 219 GLY A N 1
ATOM 1707 C CA . GLY A 1 219 ? 38.874 -2.609 -32.415 1.00 57.66 219 GLY A CA 1
ATOM 1708 C C . GLY A 1 219 ? 37.632 -1.816 -32.015 1.00 57.66 219 GLY A C 1
ATOM 1709 O O . GLY A 1 219 ? 37.697 -0.594 -31.934 1.00 57.66 219 GLY A O 1
ATOM 1710 N N . ASN A 1 220 ? 36.510 -2.503 -31.822 1.00 63.66 220 ASN A N 1
ATOM 1711 C CA . ASN A 1 220 ? 35.288 -1.941 -31.259 1.00 63.66 220 ASN A CA 1
ATOM 1712 C C . ASN A 1 220 ? 35.323 -2.033 -29.722 1.00 63.66 220 ASN A C 1
ATOM 1714 O O . ASN A 1 220 ? 35.918 -2.948 -29.146 1.00 63.66 220 ASN A O 1
ATOM 1718 N N . GLY A 1 221 ? 34.666 -1.097 -29.039 1.00 68.88 221 GLY A N 1
ATOM 1719 C CA . GLY A 1 221 ? 34.451 -1.156 -27.592 1.00 68.88 221 GLY A CA 1
ATOM 1720 C C . GLY A 1 221 ? 35.485 -0.402 -26.757 1.00 68.88 221 GLY A C 1
ATOM 1721 O O . GLY A 1 221 ? 35.579 -0.646 -25.553 1.00 68.88 221 GLY A O 1
ATOM 1722 N N . PHE A 1 222 ? 36.242 0.528 -27.347 1.00 76.75 222 PHE A N 1
ATOM 1723 C CA . PHE A 1 222 ? 37.091 1.452 -26.591 1.00 76.75 222 PHE A CA 1
ATOM 1724 C C . PHE A 1 222 ? 36.278 2.350 -25.658 1.00 76.75 222 PHE A C 1
ATOM 1726 O O . PHE A 1 222 ? 36.682 2.544 -24.512 1.00 76.75 222 PHE A O 1
ATOM 1733 N N . ALA A 1 223 ? 35.129 2.859 -26.116 1.00 73.00 223 ALA A N 1
ATOM 1734 C CA . ALA A 1 223 ? 34.245 3.676 -25.289 1.00 73.00 223 ALA A CA 1
ATOM 1735 C C . ALA A 1 223 ? 33.661 2.837 -24.147 1.00 73.00 223 ALA A C 1
ATOM 1737 O O . ALA A 1 223 ? 33.787 3.195 -22.977 1.00 73.00 223 ALA A O 1
ATOM 1738 N N . ARG A 1 224 ? 33.111 1.662 -24.480 1.00 73.94 224 ARG A N 1
ATOM 1739 C CA . ARG A 1 224 ? 32.573 0.701 -23.506 1.00 73.94 224 ARG A CA 1
ATOM 1740 C C . ARG A 1 224 ? 33.609 0.336 -22.445 1.00 73.94 224 ARG A C 1
ATOM 1742 O O . ARG A 1 224 ? 33.305 0.404 -21.262 1.00 73.94 224 ARG A O 1
ATOM 1749 N N . GLN A 1 225 ? 34.839 0.016 -22.848 1.00 80.56 225 GLN A N 1
ATOM 1750 C CA . GLN A 1 225 ? 35.896 -0.353 -21.909 1.00 80.56 225 GLN A CA 1
ATOM 1751 C C . GLN A 1 225 ? 36.359 0.809 -21.036 1.00 80.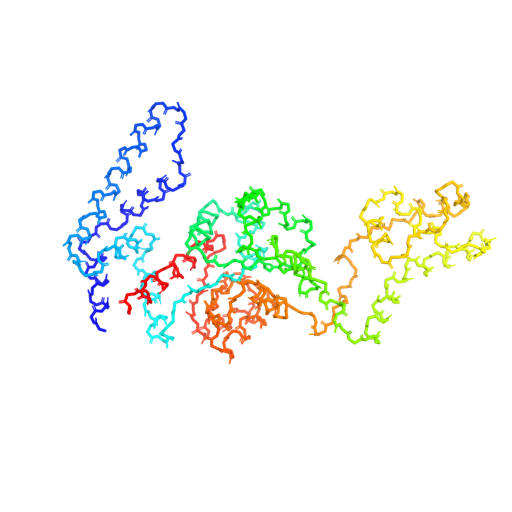56 225 GLN A C 1
ATOM 1753 O O . GLN A 1 225 ? 36.576 0.641 -19.836 1.00 80.56 225 GLN A O 1
ATOM 1758 N N . TYR A 1 226 ? 36.513 1.992 -21.628 1.00 78.25 226 TYR A N 1
ATOM 1759 C CA . TYR A 1 226 ? 36.933 3.176 -20.896 1.00 78.25 226 TYR A CA 1
ATOM 1760 C C . TYR A 1 226 ? 35.909 3.547 -19.814 1.00 78.25 226 TYR A C 1
ATOM 1762 O O . TYR A 1 226 ? 36.277 3.693 -18.648 1.00 78.25 226 TYR A O 1
ATOM 1770 N N . TYR A 1 227 ? 34.623 3.612 -20.167 1.00 71.88 227 TYR A N 1
ATOM 1771 C CA . TYR A 1 227 ? 33.567 3.978 -19.222 1.00 71.88 227 TYR A CA 1
ATOM 1772 C C . TYR A 1 227 ? 33.249 2.855 -18.224 1.00 71.88 227 TYR A C 1
ATOM 1774 O O . TYR A 1 227 ? 33.110 3.134 -17.036 1.00 71.88 227 TYR A O 1
ATOM 1782 N N . ALA A 1 228 ? 33.278 1.580 -18.631 1.00 74.62 228 ALA A N 1
ATOM 1783 C CA . ALA A 1 228 ? 33.139 0.447 -17.707 1.00 74.62 228 ALA A CA 1
ATOM 1784 C C . ALA A 1 228 ? 34.265 0.375 -16.667 1.00 74.62 228 ALA A C 1
ATOM 1786 O O . ALA A 1 228 ? 34.092 -0.194 -15.588 1.00 74.62 228 ALA A O 1
ATOM 1787 N N . GLN A 1 229 ? 35.453 0.913 -16.957 1.00 78.62 229 GLN A N 1
ATOM 1788 C CA . GLN A 1 229 ? 36.528 0.989 -15.971 1.00 78.62 229 GLN A CA 1
ATOM 1789 C C . GLN A 1 229 ? 36.233 2.027 -14.879 1.00 78.62 229 GLN A C 1
ATOM 1791 O O . GLN A 1 229 ? 36.551 1.781 -13.712 1.00 78.62 229 GLN A O 1
ATOM 1796 N N . GLN A 1 230 ? 35.645 3.159 -15.261 1.00 69.69 230 GLN A N 1
ATOM 1797 C CA . GLN A 1 230 ? 35.359 4.285 -14.372 1.00 69.69 230 GLN A CA 1
ATOM 1798 C C . GLN A 1 230 ? 34.074 4.070 -13.564 1.00 69.69 230 GLN A C 1
ATOM 1800 O O . GLN A 1 230 ? 34.005 4.507 -12.417 1.00 69.69 230 GLN A O 1
ATOM 1805 N N . ASP A 1 231 ? 33.105 3.348 -14.133 1.00 62.28 231 ASP A N 1
ATOM 1806 C CA . ASP A 1 231 ? 31.774 3.167 -13.564 1.00 62.28 231 ASP A CA 1
ATOM 1807 C C . ASP A 1 231 ? 31.403 1.670 -13.410 1.00 62.28 231 ASP A C 1
ATOM 1809 O O . ASP A 1 231 ? 31.257 0.947 -14.407 1.00 62.28 231 ASP A O 1
ATOM 1813 N N . PRO A 1 232 ? 31.262 1.169 -12.165 1.00 64.06 232 PRO A N 1
ATOM 1814 C CA . PRO A 1 232 ? 30.817 -0.196 -11.889 1.00 64.06 232 PRO A CA 1
ATOM 1815 C C . PRO A 1 232 ? 29.421 -0.549 -12.431 1.00 64.06 232 PRO A C 1
ATOM 1817 O O . PRO A 1 232 ? 29.179 -1.728 -12.687 1.00 64.06 232 PRO A O 1
ATOM 1820 N N . GLU A 1 233 ? 28.520 0.418 -12.617 1.00 50.16 233 GLU A N 1
ATOM 1821 C CA . GLU A 1 233 ? 27.166 0.185 -13.139 1.00 50.16 233 GLU A CA 1
ATOM 1822 C C . GLU A 1 233 ? 27.202 -0.086 -14.646 1.00 50.16 233 GLU A C 1
ATOM 1824 O O . GLU A 1 233 ? 26.672 -1.099 -15.108 1.00 50.16 233 GLU A O 1
ATOM 1829 N N . ILE A 1 234 ? 27.947 0.729 -15.401 1.00 58.53 234 ILE A N 1
ATOM 1830 C CA . ILE A 1 234 ? 28.209 0.506 -16.835 1.00 58.53 234 ILE A CA 1
ATOM 1831 C C . ILE A 1 234 ? 28.851 -0.866 -17.054 1.00 58.53 234 ILE A C 1
ATOM 1833 O O . ILE A 1 234 ? 28.482 -1.601 -17.973 1.00 58.53 234 ILE A O 1
ATOM 1837 N N . ARG A 1 235 ? 29.791 -1.246 -16.182 1.00 71.25 235 ARG A N 1
ATOM 1838 C CA . ARG A 1 235 ? 30.418 -2.571 -16.226 1.00 71.25 235 ARG A CA 1
ATOM 1839 C C . ARG A 1 235 ? 29.402 -3.694 -16.033 1.00 71.25 235 ARG A C 1
ATOM 1841 O O . ARG A 1 235 ? 29.395 -4.633 -16.824 1.00 71.25 235 ARG A O 1
ATOM 1848 N N . GLY A 1 236 ? 28.542 -3.585 -15.021 1.00 58.72 236 GLY A N 1
ATOM 1849 C CA . GLY A 1 236 ? 27.525 -4.594 -14.725 1.00 58.72 236 GLY A CA 1
ATOM 1850 C C . GLY A 1 236 ? 26.539 -4.806 -15.877 1.00 58.72 236 GLY A C 1
ATOM 1851 O O . GLY A 1 236 ? 26.170 -5.944 -16.169 1.00 58.72 236 GLY A O 1
ATOM 1852 N N . VAL A 1 237 ? 26.161 -3.735 -16.582 1.00 56.62 237 VAL A N 1
ATOM 1853 C CA . VAL A 1 237 ? 25.287 -3.811 -17.764 1.00 56.62 237 VAL A CA 1
ATOM 1854 C C . VAL A 1 237 ? 25.967 -4.563 -18.908 1.00 56.62 237 VAL A C 1
ATOM 1856 O O . VAL A 1 237 ? 25.394 -5.520 -19.424 1.00 56.62 237 VAL A O 1
ATOM 1859 N N . LEU A 1 238 ? 27.202 -4.195 -19.263 1.00 63.62 238 LEU A N 1
ATOM 1860 C CA . LEU A 1 238 ? 27.940 -4.827 -20.367 1.00 63.62 238 LEU A CA 1
ATOM 1861 C C . LEU A 1 238 ? 28.242 -6.308 -20.103 1.00 63.62 238 LEU A C 1
ATOM 1863 O O . LEU A 1 238 ? 28.182 -7.134 -21.013 1.00 63.62 238 LEU A O 1
ATOM 1867 N N . GLU A 1 239 ? 28.540 -6.660 -18.852 1.00 64.25 239 GLU A N 1
ATOM 1868 C CA . GLU A 1 239 ? 28.723 -8.054 -18.436 1.00 64.25 239 GLU A CA 1
ATOM 1869 C C . GLU A 1 239 ? 27.419 -8.861 -18.541 1.00 64.25 239 GLU A C 1
ATOM 1871 O O . GLU A 1 239 ? 27.452 -10.039 -18.898 1.00 64.25 239 GLU A O 1
ATOM 1876 N N . THR A 1 240 ? 26.270 -8.229 -18.285 1.00 53.81 240 THR A N 1
ATOM 1877 C CA . THR A 1 240 ? 24.949 -8.875 -18.328 1.00 53.81 240 THR A CA 1
ATOM 1878 C C . THR A 1 240 ? 24.435 -9.062 -19.757 1.00 53.81 240 THR A C 1
ATOM 1880 O O . THR A 1 240 ? 23.852 -10.102 -20.058 1.00 53.81 240 THR A O 1
ATOM 1883 N N . THR A 1 241 ? 24.667 -8.105 -20.660 1.00 53.34 241 THR A N 1
ATOM 1884 C CA . THR A 1 241 ? 24.188 -8.182 -22.054 1.00 53.34 241 THR A CA 1
ATOM 1885 C C . THR A 1 241 ? 25.100 -8.999 -22.974 1.00 53.34 241 THR A C 1
ATOM 1887 O O . THR A 1 241 ? 24.792 -9.174 -24.150 1.00 53.34 241 THR A O 1
ATOM 1890 N N . GLY A 1 242 ? 26.216 -9.531 -22.459 1.00 57.47 242 GLY A N 1
ATOM 1891 C CA . GLY A 1 242 ? 27.214 -10.235 -23.271 1.00 57.47 242 GLY A CA 1
ATOM 1892 C C . GLY A 1 242 ? 28.037 -9.304 -24.169 1.00 57.47 242 GLY A C 1
ATOM 1893 O O . GLY A 1 242 ? 28.730 -9.778 -25.065 1.00 57.47 242 GLY A O 1
ATOM 1894 N N . ASP A 1 243 ? 27.984 -7.999 -23.905 1.00 62.12 243 ASP A N 1
ATOM 1895 C CA . ASP A 1 243 ? 28.680 -6.929 -24.627 1.00 62.12 243 ASP A CA 1
ATOM 1896 C C . ASP A 1 243 ? 29.969 -6.483 -23.926 1.00 62.12 243 ASP A C 1
ATOM 1898 O O . ASP A 1 243 ? 30.499 -5.398 -24.201 1.00 62.12 243 ASP A O 1
ATOM 1902 N N . ALA A 1 244 ? 30.462 -7.301 -22.993 1.00 64.38 244 ALA A N 1
ATOM 1903 C CA . ALA A 1 244 ? 31.697 -7.040 -22.282 1.00 64.38 244 ALA A CA 1
ATOM 1904 C C . ALA A 1 244 ? 32.822 -6.774 -23.297 1.00 64.38 244 ALA A C 1
ATOM 1906 O O . ALA A 1 244 ? 33.008 -7.555 -24.235 1.00 64.38 244 ALA A O 1
ATOM 1907 N N . PRO A 1 245 ? 33.569 -5.673 -23.139 1.00 65.50 245 PRO A N 1
ATOM 1908 C CA . PRO A 1 245 ? 34.594 -5.308 -24.099 1.00 65.50 245 PRO A CA 1
ATOM 1909 C C . PRO A 1 245 ? 35.670 -6.396 -24.157 1.00 65.50 245 PRO A C 1
ATOM 1911 O O . PRO A 1 245 ? 36.270 -6.751 -23.143 1.00 65.50 245 PRO A O 1
ATOM 1914 N N . GLU A 1 246 ? 35.948 -6.896 -25.362 1.00 67.94 246 GLU A N 1
ATOM 1915 C CA . GLU A 1 246 ? 37.036 -7.857 -25.606 1.00 67.94 246 GLU A CA 1
ATOM 1916 C C . GLU A 1 246 ? 38.430 -7.213 -25.452 1.00 67.94 246 GLU A C 1
ATOM 1918 O O . GLU A 1 246 ? 39.442 -7.898 -25.300 1.00 67.94 246 GLU A O 1
ATOM 1923 N N . THR A 1 247 ? 38.475 -5.881 -25.473 1.00 69.94 247 THR A N 1
ATOM 1924 C CA . THR A 1 247 ? 39.670 -5.039 -25.377 1.00 69.94 247 THR A CA 1
ATOM 1925 C C . THR A 1 247 ? 40.093 -4.835 -23.919 1.00 69.94 247 THR A C 1
ATOM 1927 O O . THR A 1 247 ? 39.254 -4.527 -23.075 1.00 69.94 247 THR A O 1
ATOM 1930 N N . SER A 1 248 ? 41.386 -4.919 -23.579 1.00 74.94 248 SER A N 1
ATOM 1931 C CA . SER A 1 248 ? 41.845 -4.689 -22.194 1.00 74.94 248 SER A CA 1
ATOM 1932 C C . SER A 1 248 ? 41.895 -3.191 -21.843 1.00 74.94 248 SER A C 1
ATOM 1934 O O . SER A 1 248 ? 42.112 -2.362 -22.726 1.00 74.94 248 SER A O 1
ATOM 1936 N N . PRO A 1 249 ? 41.821 -2.791 -20.554 1.00 66.81 249 PRO A N 1
ATOM 1937 C CA . PRO A 1 249 ? 41.871 -1.371 -20.168 1.00 66.81 249 PRO A CA 1
ATOM 1938 C C . PRO A 1 249 ? 43.154 -0.644 -20.612 1.00 66.81 249 PRO A C 1
ATOM 1940 O O . PRO A 1 249 ? 43.160 0.565 -20.842 1.00 66.81 249 PRO A O 1
ATOM 1943 N N . GLY A 1 250 ? 44.259 -1.385 -20.742 1.00 74.12 250 GLY A N 1
ATOM 1944 C CA . GLY A 1 250 ? 45.538 -0.867 -21.234 1.00 74.12 250 GLY A CA 1
ATOM 1945 C C . GLY A 1 250 ? 45.610 -0.684 -22.753 1.00 74.12 250 GLY A C 1
ATOM 1946 O O . GLY A 1 250 ? 46.518 -0.001 -23.218 1.00 74.12 250 GLY A O 1
ATOM 1947 N N . ASP A 1 251 ? 44.664 -1.255 -23.499 1.00 79.94 251 ASP A N 1
ATOM 1948 C CA . ASP A 1 251 ? 44.679 -1.296 -24.963 1.00 79.94 251 ASP A CA 1
ATOM 1949 C C . ASP A 1 251 ? 43.938 -0.101 -25.592 1.00 79.94 251 ASP A C 1
ATOM 1951 O O . ASP A 1 251 ? 44.037 0.111 -26.798 1.00 79.94 251 ASP A O 1
ATOM 1955 N N . VAL A 1 252 ? 43.240 0.715 -24.786 1.00 80.25 252 VAL A N 1
ATOM 1956 C CA . VAL A 1 252 ? 42.603 1.964 -25.242 1.00 80.25 252 VAL A CA 1
ATOM 1957 C C . VAL A 1 252 ? 43.689 2.974 -25.660 1.00 80.25 252 VAL A C 1
ATOM 1959 O O . VAL A 1 252 ? 44.473 3.395 -24.795 1.00 80.25 252 VAL A O 1
ATOM 1962 N N . PRO A 1 253 ? 43.761 3.394 -26.943 1.00 83.06 253 PRO A N 1
ATOM 1963 C CA . PRO A 1 253 ? 44.800 4.307 -27.416 1.00 83.06 253 PRO A CA 1
ATOM 1964 C C . PRO A 1 253 ? 44.734 5.692 -26.757 1.00 83.06 253 PRO A C 1
ATOM 1966 O O . PRO A 1 253 ? 43.658 6.215 -26.470 1.00 83.06 253 PRO A O 1
ATOM 1969 N N . GLU A 1 254 ? 45.895 6.321 -26.568 1.00 79.94 254 GLU A N 1
ATOM 1970 C CA . GLU A 1 254 ? 46.027 7.612 -25.874 1.00 79.94 254 GLU A CA 1
ATOM 1971 C C . GLU A 1 254 ? 45.197 8.752 -26.504 1.00 79.94 254 GLU A C 1
ATOM 1973 O O . GLU A 1 254 ? 44.499 9.427 -25.751 1.00 79.94 254 GLU A O 1
ATOM 1978 N N . PRO A 1 255 ? 45.121 8.909 -27.846 1.00 77.06 255 PRO A N 1
ATOM 1979 C CA . PRO A 1 255 ? 44.254 9.921 -28.459 1.00 77.06 255 PRO A CA 1
ATOM 1980 C C . PRO A 1 255 ? 42.758 9.728 -28.159 1.00 77.06 255 PRO A C 1
ATOM 1982 O O . PRO A 1 255 ? 42.034 10.706 -27.994 1.00 77.06 255 PRO A O 1
ATOM 1985 N N . PHE A 1 256 ? 42.291 8.477 -28.052 1.00 73.69 256 PHE A N 1
ATOM 1986 C CA . PHE A 1 256 ? 40.911 8.172 -27.660 1.00 73.69 256 PHE A CA 1
ATOM 1987 C C . PHE A 1 256 ? 40.688 8.477 -26.178 1.00 73.69 256 PHE A C 1
ATOM 1989 O O . PHE A 1 256 ? 39.696 9.109 -25.829 1.00 73.69 256 PHE A O 1
ATOM 1996 N N . ARG A 1 257 ? 41.632 8.088 -25.311 1.00 72.12 257 ARG A N 1
ATOM 1997 C CA . ARG A 1 257 ? 41.574 8.360 -23.867 1.00 72.12 257 ARG A CA 1
ATOM 1998 C C . ARG A 1 257 ? 41.488 9.860 -23.575 1.00 72.12 257 ARG A C 1
ATOM 2000 O O . ARG A 1 257 ? 40.588 10.276 -22.857 1.00 72.12 257 ARG A O 1
ATOM 2007 N N . GLU A 1 258 ? 42.362 10.665 -24.179 1.00 68.00 258 GLU A N 1
ATOM 2008 C CA . GLU A 1 258 ? 42.362 12.128 -24.025 1.00 68.00 258 GLU A CA 1
ATOM 2009 C C . GLU A 1 258 ? 41.048 12.773 -24.492 1.00 68.00 258 GLU A C 1
ATOM 2011 O O . GLU A 1 258 ? 40.646 13.821 -23.982 1.00 68.00 258 GLU A O 1
ATOM 2016 N N . PHE A 1 259 ? 40.373 12.177 -25.479 1.00 64.75 259 PHE A N 1
ATOM 2017 C CA . PHE A 1 259 ? 39.090 12.673 -25.965 1.00 64.75 259 PHE A CA 1
ATOM 2018 C C . PHE A 1 259 ? 37.925 12.234 -25.067 1.00 64.75 259 PHE A C 1
ATOM 2020 O O . PHE A 1 259 ? 37.081 13.066 -24.735 1.00 64.75 259 PHE A O 1
ATOM 2027 N N . PHE A 1 260 ? 37.904 10.977 -24.614 1.00 67.12 260 PHE A N 1
ATOM 2028 C CA . PHE A 1 260 ? 36.894 10.470 -23.680 1.00 67.12 260 PHE A CA 1
ATOM 2029 C C . PHE A 1 260 ? 36.965 11.147 -22.307 1.00 67.12 260 PHE A C 1
ATOM 2031 O O . PHE A 1 260 ? 35.923 11.449 -21.742 1.00 67.12 260 PHE A O 1
ATOM 2038 N N . GLU A 1 261 ? 38.156 11.502 -21.811 1.00 67.38 261 GLU A N 1
ATOM 2039 C CA . GLU A 1 261 ? 38.329 12.297 -20.577 1.00 67.38 261 GLU A CA 1
ATOM 2040 C C . GLU A 1 261 ? 37.618 13.660 -20.627 1.00 67.38 261 GLU A C 1
ATOM 2042 O O . GLU A 1 261 ? 37.367 14.286 -19.597 1.00 67.38 261 GLU A O 1
ATOM 2047 N N . ARG A 1 262 ? 37.307 14.148 -21.833 1.00 52.53 262 ARG A N 1
ATOM 2048 C CA . ARG A 1 262 ? 36.626 15.426 -22.068 1.00 52.53 262 ARG A CA 1
ATOM 2049 C C . ARG A 1 262 ? 35.117 15.269 -22.249 1.00 52.53 262 ARG A C 1
ATOM 2051 O O . ARG A 1 262 ? 34.438 16.285 -22.408 1.00 52.53 262 ARG A O 1
ATOM 2058 N N . ILE A 1 263 ? 34.614 14.037 -22.269 1.00 45.84 263 ILE A N 1
ATOM 2059 C CA . ILE A 1 263 ? 33.205 13.704 -22.453 1.00 45.84 263 ILE A CA 1
ATOM 2060 C C . ILE A 1 263 ? 32.741 12.954 -21.214 1.00 45.84 263 ILE A C 1
ATOM 2062 O O . ILE A 1 263 ? 33.130 11.812 -20.972 1.00 45.84 263 ILE A O 1
ATOM 2066 N N . ASP A 1 264 ? 31.874 13.609 -20.457 1.00 39.84 264 ASP A N 1
ATOM 2067 C CA . ASP A 1 264 ? 31.190 12.972 -19.348 1.00 39.84 264 ASP A CA 1
ATOM 2068 C C . ASP A 1 264 ? 30.085 12.072 -19.913 1.00 39.84 264 ASP A C 1
ATOM 2070 O O . ASP A 1 264 ? 29.147 12.549 -20.558 1.00 39.84 264 ASP A O 1
ATOM 2074 N N . VAL A 1 265 ? 30.247 10.762 -19.744 1.00 45.75 265 VAL A N 1
ATOM 2075 C CA . VAL A 1 265 ? 29.222 9.768 -20.066 1.00 45.75 265 VAL A CA 1
ATOM 2076 C C . VAL A 1 265 ? 28.789 9.187 -18.745 1.00 45.75 265 VAL A C 1
ATOM 2078 O O . VAL A 1 265 ? 29.416 8.280 -18.205 1.00 45.75 265 VAL A O 1
ATOM 2081 N N . ALA A 1 266 ? 27.708 9.742 -18.232 1.00 36.31 266 ALA A N 1
ATOM 2082 C CA . ALA A 1 266 ? 26.996 9.133 -17.143 1.00 36.31 266 ALA A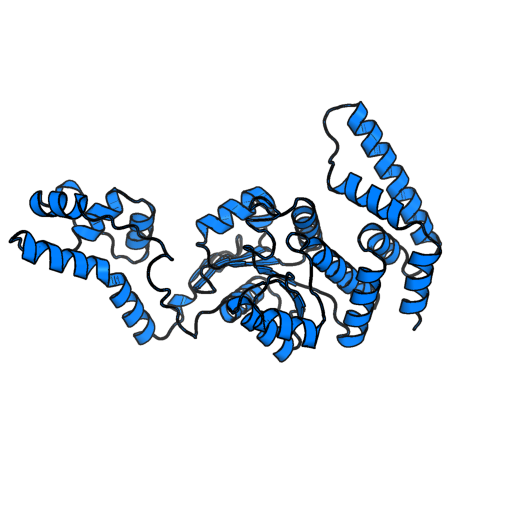 CA 1
ATOM 2083 C C . ALA A 1 266 ? 25.903 8.252 -17.742 1.00 36.31 266 ALA A C 1
ATOM 2085 O O . ALA A 1 266 ? 25.035 8.718 -18.487 1.00 36.31 266 ALA A O 1
ATOM 2086 N N . TYR A 1 267 ? 25.980 6.960 -17.450 1.00 38.91 267 TYR A N 1
ATOM 2087 C CA . TYR A 1 267 ? 24.874 6.058 -17.705 1.00 38.91 267 TYR A CA 1
ATOM 2088 C C . TYR A 1 267 ? 23.914 6.191 -16.532 1.00 38.91 267 TYR A C 1
ATOM 2090 O O . TYR A 1 267 ? 23.994 5.474 -15.544 1.00 38.91 267 TYR A O 1
ATOM 2098 N N . TYR A 1 268 ? 23.032 7.174 -16.628 1.00 39.38 268 TYR A N 1
ATOM 2099 C CA . TYR A 1 268 ? 21.834 7.190 -15.814 1.00 39.38 268 TYR A CA 1
ATOM 2100 C C . TYR A 1 268 ? 20.784 6.416 -16.585 1.00 39.38 268 TYR A C 1
ATOM 2102 O O . TYR A 1 268 ? 20.506 6.747 -17.737 1.00 39.38 268 TYR A O 1
ATOM 2110 N N . GLU A 1 269 ? 20.131 5.459 -15.944 1.00 42.75 269 GLU A N 1
ATOM 2111 C CA . GLU A 1 269 ? 18.938 4.827 -16.507 1.00 42.75 269 GLU A CA 1
ATOM 2112 C C . GLU A 1 269 ? 17.782 5.839 -16.749 1.00 42.75 269 GLU A C 1
ATOM 2114 O O . GLU A 1 269 ? 16.711 5.428 -17.174 1.00 42.75 269 GLU A O 1
ATOM 2119 N N . ALA A 1 270 ? 17.965 7.164 -16.531 1.00 36.44 270 ALA A N 1
ATOM 2120 C CA . ALA A 1 270 ? 16.855 8.125 -16.554 1.00 36.44 270 ALA A CA 1
ATOM 2121 C C . ALA A 1 270 ? 17.100 9.631 -16.869 1.00 36.44 270 ALA A C 1
ATOM 2123 O O . ALA A 1 270 ? 16.137 10.378 -16.744 1.00 36.44 270 ALA A O 1
ATOM 2124 N N . ASP A 1 271 ? 18.265 10.141 -17.312 1.00 28.58 271 ASP A N 1
ATOM 2125 C CA . ASP A 1 271 ? 18.396 11.605 -17.613 1.00 28.58 271 ASP A CA 1
ATOM 2126 C C . ASP A 1 271 ? 18.420 11.983 -19.112 1.00 28.58 271 ASP A C 1
ATOM 2128 O O . ASP A 1 271 ? 18.562 13.150 -19.487 1.00 28.58 271 ASP A O 1
ATOM 2132 N N . ALA A 1 272 ? 18.209 11.018 -20.010 1.00 37.59 272 ALA A N 1
ATOM 2133 C CA . ALA A 1 272 ? 18.114 11.266 -21.447 1.00 37.59 272 ALA A CA 1
ATOM 2134 C C . ALA A 1 272 ? 17.046 10.375 -22.087 1.00 37.59 272 ALA A C 1
ATOM 2136 O O . ALA A 1 272 ? 17.337 9.253 -22.472 1.00 37.59 272 ALA A O 1
ATOM 2137 N N . ALA A 1 273 ? 15.833 10.921 -22.235 1.00 31.48 273 ALA A N 1
ATOM 2138 C CA . ALA A 1 273 ? 14.680 10.313 -22.904 1.00 31.48 273 ALA A CA 1
ATOM 2139 C C . ALA A 1 273 ? 14.382 8.863 -22.475 1.00 31.48 273 ALA A C 1
ATOM 2141 O O . ALA A 1 273 ? 14.966 7.912 -22.988 1.00 31.48 273 ALA A O 1
ATOM 2142 N N . GLU A 1 274 ? 13.378 8.696 -21.615 1.00 38.47 274 GLU A N 1
ATOM 2143 C CA . GLU A 1 274 ? 12.747 7.399 -21.383 1.00 38.47 274 GLU A CA 1
ATOM 2144 C C . GLU A 1 274 ? 12.151 6.893 -22.707 1.00 38.47 274 GLU A C 1
ATOM 2146 O O . GLU A 1 274 ? 11.134 7.384 -23.205 1.00 38.47 274 GLU A O 1
ATOM 2151 N N . VAL A 1 275 ? 12.834 5.940 -23.335 1.00 38.66 275 VAL A N 1
ATOM 2152 C CA . VAL A 1 275 ? 12.256 5.132 -24.403 1.00 38.66 275 VAL A CA 1
ATOM 2153 C C . VAL A 1 275 ? 11.661 3.936 -23.685 1.00 38.66 275 VAL A C 1
ATOM 2155 O O . VAL A 1 275 ? 12.391 3.037 -23.308 1.00 38.66 275 VAL A O 1
ATOM 2158 N N . GLY A 1 276 ? 10.358 3.967 -23.425 1.00 43.19 276 GLY A N 1
ATOM 2159 C CA . GLY A 1 276 ? 9.596 2.831 -22.908 1.00 43.19 276 GLY A CA 1
ATOM 2160 C C . GLY A 1 276 ? 8.789 2.185 -24.033 1.00 43.19 276 GLY A C 1
ATOM 2161 O O . GLY A 1 276 ? 8.389 2.859 -24.987 1.00 43.19 276 GLY A O 1
ATOM 2162 N N . SER A 1 277 ? 8.555 0.874 -23.963 1.00 46.31 277 SER A N 1
ATOM 2163 C CA . SER A 1 277 ? 7.525 0.263 -24.807 1.00 46.31 277 SER A CA 1
ATOM 2164 C C . SER A 1 277 ? 6.169 0.607 -24.199 1.00 46.31 277 SER A C 1
ATOM 2166 O O . SER A 1 277 ? 6.026 0.561 -22.985 1.00 46.31 277 SER A O 1
ATOM 2168 N N . LEU A 1 278 ? 5.140 0.895 -25.002 1.00 54.56 278 LEU A N 1
ATOM 2169 C CA . LEU A 1 278 ? 3.774 0.980 -24.455 1.00 54.56 278 LEU A CA 1
ATOM 2170 C C . LEU A 1 278 ? 3.332 -0.356 -23.828 1.00 54.56 278 LEU A C 1
ATOM 2172 O O . LEU A 1 278 ? 2.458 -0.369 -22.963 1.00 54.56 278 LEU A O 1
ATOM 2176 N N . GLU A 1 279 ? 3.974 -1.448 -24.244 1.00 57.59 279 GLU A N 1
ATOM 2177 C CA . GLU A 1 279 ? 3.797 -2.805 -23.727 1.00 57.59 279 GLU A CA 1
ATOM 2178 C C . GLU A 1 279 ? 4.560 -3.050 -22.412 1.00 57.59 279 GLU A C 1
ATOM 2180 O O . GLU A 1 279 ? 4.324 -4.065 -21.770 1.00 57.59 279 GLU A O 1
ATOM 2185 N N . LEU A 1 280 ? 5.450 -2.139 -21.988 1.00 65.81 280 LEU A N 1
ATOM 2186 C CA . LEU A 1 280 ? 6.112 -2.172 -20.679 1.00 65.81 280 LEU A CA 1
ATOM 2187 C C . LEU A 1 280 ? 5.659 -0.975 -19.860 1.00 65.81 280 LEU A C 1
ATOM 2189 O O . LEU A 1 280 ? 6.021 0.169 -20.125 1.00 65.81 280 LEU A O 1
ATOM 2193 N N . ASN A 1 281 ? 4.822 -1.243 -18.874 1.00 78.88 281 ASN A N 1
ATOM 2194 C CA . ASN A 1 281 ? 4.289 -0.218 -17.998 1.00 78.88 281 ASN A CA 1
ATOM 2195 C C . ASN A 1 281 ? 4.011 -0.817 -16.612 1.00 78.88 281 ASN A C 1
ATOM 2197 O O . ASN A 1 281 ? 4.053 -2.039 -16.431 1.00 78.88 281 ASN A O 1
ATOM 2201 N N . LYS A 1 282 ? 3.702 0.046 -15.636 1.00 88.50 282 LYS A N 1
ATOM 2202 C CA . LYS A 1 282 ? 3.426 -0.372 -14.255 1.00 88.50 282 LYS A CA 1
ATOM 2203 C C . LYS A 1 282 ? 2.318 -1.429 -14.163 1.00 88.50 282 LYS A C 1
ATOM 2205 O O . LYS A 1 282 ? 2.432 -2.291 -13.305 1.00 88.50 282 LYS A O 1
ATOM 2210 N N . VAL A 1 283 ? 1.315 -1.430 -15.049 1.00 93.06 283 VAL A N 1
ATOM 2211 C CA . VAL A 1 283 ? 0.244 -2.448 -15.051 1.00 93.06 283 VAL A CA 1
ATOM 2212 C C . VAL A 1 283 ? 0.825 -3.835 -15.304 1.00 93.06 283 VAL A C 1
ATOM 2214 O O . VAL A 1 283 ? 0.655 -4.720 -14.475 1.00 93.06 283 VAL A O 1
ATOM 2217 N N . VAL A 1 284 ? 1.606 -3.997 -16.376 1.00 88.88 284 VAL A N 1
ATOM 2218 C CA . VAL A 1 284 ? 2.245 -5.284 -16.716 1.00 88.88 284 VAL A CA 1
ATOM 2219 C C . VAL A 1 284 ? 3.196 -5.739 -15.606 1.00 88.88 284 VAL A C 1
ATOM 2221 O O . VAL A 1 284 ? 3.262 -6.920 -15.268 1.00 88.88 284 VAL A O 1
ATOM 2224 N N . GLY A 1 285 ? 3.915 -4.791 -14.998 1.00 91.69 285 GLY A N 1
ATOM 2225 C CA . GLY A 1 285 ? 4.754 -5.058 -13.833 1.00 91.69 285 GLY A CA 1
ATOM 2226 C C . GLY A 1 285 ? 3.966 -5.546 -12.616 1.00 91.69 285 GLY A C 1
ATOM 2227 O O . GLY A 1 285 ? 4.382 -6.500 -11.961 1.00 91.69 285 GLY A O 1
ATOM 2228 N N . VAL A 1 286 ? 2.828 -4.915 -12.320 1.00 96.69 286 VAL A N 1
ATOM 2229 C CA . VAL A 1 286 ? 1.932 -5.298 -11.222 1.00 96.69 286 VAL A CA 1
ATOM 2230 C C . VAL A 1 286 ? 1.327 -6.672 -11.479 1.00 96.69 286 VAL A C 1
ATOM 2232 O O . VAL A 1 286 ? 1.401 -7.513 -10.592 1.00 96.69 286 VAL A O 1
ATOM 2235 N N . GLU A 1 287 ? 0.818 -6.947 -12.679 1.00 96.19 287 GLU A N 1
ATOM 2236 C CA . GLU A 1 287 ? 0.284 -8.266 -13.050 1.00 96.19 287 GLU A CA 1
ATOM 2237 C C . GLU A 1 287 ? 1.338 -9.367 -12.850 1.00 96.19 287 GLU A C 1
ATOM 2239 O O . GLU A 1 287 ? 1.103 -10.332 -12.125 1.00 96.19 287 GLU A O 1
ATOM 2244 N N . ALA A 1 288 ? 2.553 -9.169 -13.371 1.00 93.50 288 ALA A N 1
ATOM 2245 C CA . ALA A 1 288 ? 3.649 -10.121 -13.188 1.00 93.50 288 ALA A CA 1
ATOM 2246 C C . ALA A 1 288 ? 4.073 -10.281 -11.714 1.00 93.50 288 ALA A C 1
ATOM 2248 O O . ALA A 1 288 ? 4.496 -11.363 -11.298 1.00 93.50 288 ALA A O 1
ATOM 2249 N N . ALA A 1 289 ? 3.978 -9.218 -10.909 1.00 96.12 289 ALA A N 1
ATOM 2250 C CA . ALA A 1 289 ? 4.231 -9.289 -9.474 1.00 96.12 289 ALA A CA 1
ATOM 2251 C C . ALA A 1 289 ? 3.143 -10.086 -8.740 1.00 96.12 289 ALA A C 1
ATOM 2253 O O . ALA A 1 289 ? 3.480 -10.910 -7.890 1.00 96.12 289 ALA A O 1
ATOM 2254 N N . LEU A 1 290 ? 1.867 -9.863 -9.062 1.00 97.69 290 LEU A N 1
ATOM 2255 C CA . LEU A 1 290 ? 0.732 -10.580 -8.477 1.00 97.69 290 LEU A CA 1
ATOM 2256 C C . LEU A 1 290 ? 0.795 -12.077 -8.795 1.00 97.69 290 LEU A C 1
ATOM 2258 O O . LEU A 1 290 ? 0.634 -12.889 -7.882 1.00 97.69 290 LEU A O 1
ATOM 2262 N N . ASP A 1 291 ? 1.141 -12.436 -10.032 1.00 95.69 291 ASP A N 1
ATOM 2263 C CA . ASP A 1 291 ? 1.332 -13.827 -10.458 1.00 95.69 291 ASP A CA 1
ATOM 2264 C C . ASP A 1 291 ? 2.406 -14.538 -9.623 1.00 95.69 291 ASP A C 1
ATOM 2266 O O . ASP A 1 291 ? 2.194 -15.641 -9.114 1.00 95.69 291 ASP A O 1
ATOM 2270 N N . VAL A 1 292 ? 3.567 -13.901 -9.427 1.00 94.69 292 VAL A N 1
ATOM 2271 C CA . VAL A 1 292 ? 4.656 -14.482 -8.622 1.00 94.69 292 VAL A CA 1
ATOM 2272 C C . VAL A 1 292 ? 4.303 -14.559 -7.141 1.00 94.69 292 VAL A C 1
ATOM 2274 O O . VAL A 1 292 ? 4.694 -15.509 -6.460 1.00 94.69 292 VAL A O 1
ATOM 2277 N N . LEU A 1 293 ? 3.563 -13.576 -6.632 1.00 96.19 293 LEU A N 1
ATOM 2278 C CA . LEU A 1 293 ? 3.069 -13.571 -5.257 1.00 96.19 293 LEU A CA 1
ATOM 2279 C C . LEU A 1 293 ? 1.913 -14.567 -5.043 1.00 96.19 293 LEU A C 1
ATOM 2281 O O . LEU A 1 293 ? 1.548 -14.825 -3.896 1.00 96.19 293 LEU A O 1
ATOM 2285 N N . GLY A 1 294 ? 1.366 -15.155 -6.114 1.00 95.75 294 GLY A N 1
ATOM 2286 C CA . GLY A 1 294 ? 0.252 -16.102 -6.059 1.00 95.75 294 GLY A CA 1
ATOM 2287 C C . GLY A 1 294 ? -1.082 -15.443 -5.699 1.00 95.75 294 GLY A C 1
ATOM 2288 O O . GLY A 1 294 ? -1.888 -16.041 -4.985 1.00 95.75 294 GLY A O 1
ATOM 2289 N N . VAL A 1 295 ? -1.297 -14.198 -6.136 1.00 97.38 295 VAL A N 1
ATOM 2290 C CA . VAL A 1 295 ? -2.535 -13.440 -5.908 1.00 97.38 295 VAL A CA 1
ATOM 2291 C C . VAL A 1 295 ? -3.429 -13.545 -7.145 1.00 97.38 295 VAL A C 1
ATOM 2293 O O . VAL A 1 295 ? -3.429 -12.666 -7.997 1.00 97.38 295 VAL A O 1
ATOM 2296 N N . ASP A 1 296 ? -4.203 -14.630 -7.230 1.00 94.19 296 ASP A N 1
ATOM 2297 C CA . ASP A 1 296 ? -5.040 -14.929 -8.406 1.00 94.19 296 ASP A CA 1
ATOM 2298 C C . ASP A 1 296 ? -6.285 -14.023 -8.535 1.00 94.19 296 ASP A C 1
ATOM 2300 O O . ASP A 1 296 ? -6.771 -13.779 -9.637 1.00 94.19 296 ASP A O 1
ATOM 2304 N N . ASP A 1 297 ? -6.834 -13.558 -7.406 1.00 96.69 297 ASP A N 1
ATOM 2305 C CA . ASP A 1 297 ? -8.026 -12.697 -7.340 1.00 96.69 297 ASP A CA 1
ATOM 2306 C C . ASP A 1 297 ? -7.726 -11.444 -6.496 1.00 96.69 297 ASP A C 1
ATOM 2308 O O . ASP A 1 297 ? -8.075 -11.385 -5.309 1.00 96.69 297 ASP A O 1
ATOM 2312 N N . PRO A 1 298 ? -7.002 -10.460 -7.056 1.00 97.50 298 PRO A N 1
ATOM 2313 C CA . PRO A 1 298 ? -6.591 -9.279 -6.313 1.00 97.50 298 PRO A CA 1
ATOM 2314 C C . PRO A 1 298 ? -7.784 -8.380 -5.960 1.00 97.50 298 PRO A C 1
ATOM 2316 O O . PRO A 1 298 ? -8.696 -8.159 -6.759 1.00 97.50 298 PRO A O 1
ATOM 2319 N N . PHE A 1 299 ? -7.737 -7.839 -4.745 1.00 98.38 299 PHE A N 1
ATOM 2320 C CA . PHE A 1 299 ? -8.444 -6.633 -4.334 1.00 98.38 299 PHE A CA 1
ATOM 2321 C C . PHE A 1 299 ? -7.433 -5.723 -3.633 1.00 98.38 299 PHE A C 1
ATOM 2323 O O . PHE A 1 299 ? -7.126 -5.886 -2.446 1.00 98.38 299 PHE A O 1
ATOM 2330 N N . ALA A 1 300 ? -6.828 -4.839 -4.418 1.00 98.31 300 ALA A N 1
ATOM 2331 C CA . ALA A 1 300 ? -5.684 -4.036 -4.034 1.00 98.31 300 ALA A CA 1
ATOM 2332 C C . ALA A 1 300 ? -6.091 -2.699 -3.404 1.00 98.31 300 ALA A C 1
ATOM 2334 O O . ALA A 1 300 ? -7.048 -2.075 -3.845 1.00 98.31 300 ALA A O 1
ATOM 2335 N N . LEU A 1 301 ? -5.318 -2.212 -2.431 1.00 98.75 301 LEU A N 1
ATOM 2336 C CA . LEU A 1 301 ? -5.199 -0.764 -2.231 1.00 98.75 301 LEU A CA 1
ATOM 2337 C C . LEU A 1 301 ? -4.091 -0.266 -3.160 1.00 98.75 301 LEU A C 1
ATOM 2339 O O . LEU A 1 301 ? -2.942 -0.690 -2.998 1.00 98.75 301 LEU A O 1
ATOM 2343 N N . ILE A 1 302 ? -4.429 0.620 -4.098 1.00 98.69 302 ILE A N 1
ATOM 2344 C CA . ILE A 1 302 ? -3.478 1.230 -5.033 1.00 98.69 302 ILE A CA 1
ATOM 2345 C C . ILE A 1 302 ? -3.244 2.682 -4.637 1.00 98.69 302 ILE A C 1
ATOM 2347 O O . ILE A 1 302 ? -4.194 3.456 -4.549 1.00 98.69 302 ILE A O 1
ATOM 2351 N N . MET A 1 303 ? -1.985 3.055 -4.411 1.00 98.50 303 MET A N 1
ATOM 2352 C CA . MET A 1 303 ? -1.600 4.422 -4.050 1.00 98.50 303 MET A CA 1
ATOM 2353 C C . MET A 1 303 ? -0.584 4.978 -5.040 1.00 98.50 303 MET A C 1
ATOM 2355 O O . MET A 1 303 ? 0.431 4.327 -5.290 1.00 98.50 303 MET A O 1
ATOM 2359 N N . GLY A 1 304 ? -0.822 6.185 -5.555 1.00 96.38 304 GLY A N 1
ATOM 2360 C CA . GLY A 1 304 ? 0.112 6.862 -6.456 1.00 96.38 304 GLY A CA 1
ATOM 2361 C C . GLY A 1 304 ? -0.281 8.302 -6.780 1.00 96.38 304 GLY A C 1
ATOM 2362 O O . GLY A 1 304 ? -1.424 8.698 -6.562 1.00 96.38 304 GLY A O 1
ATOM 2363 N N . ASP A 1 305 ? 0.661 9.083 -7.307 1.00 94.44 305 ASP A N 1
ATOM 2364 C CA . ASP A 1 305 ? 0.483 10.510 -7.615 1.00 94.44 305 ASP A CA 1
ATOM 2365 C C . ASP A 1 305 ? 0.531 10.824 -9.126 1.00 94.44 305 ASP A C 1
ATOM 2367 O O . ASP A 1 305 ? 0.062 11.876 -9.584 1.00 94.44 305 ASP A O 1
ATOM 2371 N N . SER A 1 306 ? 1.098 9.910 -9.916 1.00 87.44 306 SER A N 1
ATOM 2372 C CA . SER A 1 306 ? 1.489 10.174 -11.296 1.00 87.44 306 SER A CA 1
ATOM 2373 C C . SER A 1 306 ? 0.578 9.506 -12.328 1.00 87.44 306 SER A C 1
ATOM 2375 O O . SER A 1 306 ? -0.159 8.555 -12.067 1.00 87.44 306 SER A O 1
ATOM 2377 N N . LYS A 1 307 ? 0.710 9.933 -13.589 1.00 79.19 307 LYS A N 1
ATOM 2378 C CA . LYS A 1 307 ? 0.026 9.309 -14.733 1.00 79.19 307 LYS A CA 1
ATOM 2379 C C . LYS A 1 307 ? 0.359 7.822 -14.913 1.00 79.19 307 LYS A C 1
ATOM 2381 O O . LYS A 1 307 ? -0.426 7.084 -15.505 1.00 79.19 307 LYS A O 1
ATOM 2386 N N . SER A 1 308 ? 1.541 7.386 -14.478 1.00 79.56 308 SER A N 1
ATOM 2387 C CA . SER A 1 308 ? 1.912 5.970 -14.557 1.00 79.56 308 SER A CA 1
ATOM 2388 C C . SER A 1 308 ? 1.108 5.124 -13.567 1.00 79.56 308 SER A C 1
ATOM 2390 O O . SER A 1 308 ? 0.737 4.002 -13.904 1.00 79.56 308 SER A O 1
ATOM 2392 N N . ASP A 1 309 ? 0.777 5.693 -12.406 1.00 92.44 309 ASP A N 1
ATOM 2393 C CA . ASP A 1 309 ? -0.051 5.075 -11.369 1.00 92.44 309 ASP A CA 1
ATOM 2394 C C . ASP A 1 309 ? -1.525 5.099 -11.743 1.00 92.44 309 ASP A C 1
ATOM 2396 O O . ASP A 1 309 ? -2.207 4.096 -11.552 1.00 92.44 309 ASP A O 1
ATOM 2400 N N . LEU A 1 310 ? -1.986 6.182 -12.383 1.00 91.88 310 LEU A N 1
ATOM 2401 C CA . LEU A 1 310 ? -3.344 6.271 -12.923 1.00 91.88 310 LEU A CA 1
ATOM 2402 C C . LEU A 1 310 ? -3.699 5.053 -13.782 1.00 91.88 310 LEU A C 1
ATOM 2404 O O . LEU A 1 310 ? -4.779 4.506 -13.641 1.00 91.88 310 LEU A O 1
ATOM 2408 N N . ARG A 1 311 ? -2.775 4.568 -14.620 1.00 91.44 311 ARG A N 1
ATOM 2409 C CA . ARG A 1 311 ? -3.024 3.376 -15.452 1.00 91.44 311 ARG A CA 1
ATOM 2410 C C . ARG A 1 311 ? -3.265 2.111 -14.628 1.00 91.44 311 ARG A C 1
ATOM 2412 O O . ARG A 1 311 ? -4.013 1.242 -15.058 1.00 91.44 311 ARG A O 1
ATOM 2419 N N . VAL A 1 312 ? -2.610 1.989 -13.473 1.00 96.56 312 VAL A N 1
ATOM 2420 C CA . VAL A 1 312 ? -2.813 0.872 -12.537 1.00 96.56 312 VAL A CA 1
ATOM 2421 C C . VAL A 1 312 ? -4.156 1.021 -11.824 1.00 96.56 312 VAL A C 1
ATOM 2423 O O . VAL A 1 312 ? -4.864 0.032 -11.664 1.00 96.56 312 VAL A O 1
ATOM 2426 N N . MET A 1 313 ? -4.529 2.249 -11.451 1.00 98.00 313 MET A N 1
ATOM 2427 C CA . MET A 1 313 ? -5.837 2.560 -10.865 1.00 98.00 313 MET A CA 1
ATOM 2428 C C . MET A 1 313 ? -6.980 2.259 -11.849 1.00 98.00 313 MET A C 1
ATOM 2430 O O . MET A 1 313 ? -7.896 1.519 -11.508 1.00 98.00 313 MET A O 1
ATOM 2434 N N . GLU A 1 314 ? -6.874 2.731 -13.095 1.00 95.88 314 GLU A N 1
ATOM 2435 C CA . GLU A 1 314 ? -7.826 2.455 -14.179 1.00 95.88 314 GLU A CA 1
ATOM 2436 C C . GLU A 1 314 ? -7.941 0.951 -14.453 1.00 95.88 314 GLU A C 1
ATOM 2438 O O . GLU A 1 314 ? -9.048 0.426 -14.541 1.00 95.88 314 GLU A O 1
ATOM 2443 N N . TRP A 1 315 ? -6.812 0.235 -14.524 1.00 96.94 315 TRP A N 1
ATOM 2444 C CA . TRP A 1 315 ? -6.819 -1.222 -14.663 1.00 96.94 315 TRP A CA 1
ATOM 2445 C C . TRP A 1 315 ? -7.579 -1.893 -13.515 1.00 96.94 315 TRP A C 1
ATOM 2447 O O . TRP A 1 315 ? -8.372 -2.803 -13.758 1.00 96.94 315 TRP A O 1
ATOM 2457 N N . ALA A 1 316 ? -7.374 -1.449 -12.276 1.00 97.19 316 ALA A N 1
ATOM 2458 C CA . ALA A 1 316 ? -8.045 -2.047 -11.135 1.00 97.19 316 ALA A CA 1
ATOM 2459 C C . ALA A 1 316 ? -9.550 -1.772 -11.129 1.00 97.19 316 ALA A C 1
ATOM 2461 O O . ALA A 1 316 ? -10.314 -2.700 -10.880 1.00 97.19 316 ALA A O 1
ATOM 2462 N N . ASP A 1 317 ? -9.981 -0.555 -11.460 1.00 96.31 317 ASP A N 1
ATOM 2463 C CA . ASP A 1 317 ? -11.403 -0.216 -11.596 1.00 96.31 317 ASP A CA 1
ATOM 2464 C C . ASP A 1 317 ? -12.068 -1.045 -12.713 1.00 96.31 317 ASP A C 1
ATOM 2466 O O . ASP A 1 317 ? -13.097 -1.690 -12.498 1.00 96.31 317 ASP A O 1
ATOM 2470 N N . GLU A 1 318 ? -11.422 -1.153 -13.881 1.00 96.62 318 GLU A N 1
ATOM 2471 C CA . GLU A 1 318 ? -11.918 -1.943 -15.018 1.00 96.62 318 GLU A CA 1
ATOM 2472 C C . GLU A 1 318 ? -12.095 -3.437 -14.693 1.00 96.62 318 GLU A C 1
ATOM 2474 O O . GLU A 1 318 ? -13.002 -4.087 -15.227 1.00 96.62 318 GLU A O 1
ATOM 2479 N N . HIS A 1 319 ? -11.250 -3.985 -13.817 1.00 96.56 319 HIS A N 1
ATOM 2480 C CA . HIS A 1 319 ? -11.266 -5.399 -13.431 1.00 96.56 319 HIS A CA 1
ATOM 2481 C C . HIS A 1 319 ? -11.952 -5.658 -12.080 1.00 96.56 319 HIS A C 1
ATOM 2483 O O . HIS A 1 319 ? -12.045 -6.813 -11.660 1.00 96.56 319 HIS A O 1
ATOM 2489 N N . GLY A 1 320 ? -12.438 -4.617 -11.393 1.00 96.31 320 GLY A N 1
ATOM 2490 C CA . GLY A 1 320 ? -12.934 -4.718 -10.016 1.00 96.31 320 GLY A CA 1
ATOM 2491 C C . GLY A 1 320 ? -11.875 -5.245 -9.040 1.00 96.31 320 GLY A C 1
ATOM 2492 O O . GLY A 1 320 ? -12.207 -5.954 -8.090 1.00 96.31 320 GLY A O 1
ATOM 2493 N N . ALA A 1 321 ? -10.601 -4.960 -9.313 1.00 97.44 321 ALA A N 1
ATOM 2494 C CA . ALA A 1 321 ? -9.422 -5.537 -8.678 1.00 97.44 321 ALA A CA 1
ATOM 2495 C C . ALA A 1 321 ? -8.822 -4.666 -7.563 1.00 97.44 321 ALA A C 1
ATOM 2497 O O . ALA A 1 321 ? -7.748 -4.988 -7.053 1.00 97.44 321 ALA A O 1
ATOM 2498 N N . GLY A 1 322 ? -9.485 -3.585 -7.148 1.00 97.50 322 GLY A N 1
ATOM 2499 C CA . GLY A 1 322 ? -9.027 -2.769 -6.029 1.00 97.50 322 GLY A CA 1
ATOM 2500 C C . GLY A 1 322 ? -9.722 -1.422 -5.893 1.00 97.50 322 GLY A C 1
ATOM 2501 O O . GLY A 1 322 ? -10.671 -1.131 -6.611 1.00 97.50 322 GLY A O 1
ATOM 2502 N N . ILE A 1 323 ? -9.201 -0.631 -4.959 1.00 98.31 323 ILE A N 1
ATOM 2503 C CA . ILE A 1 323 ? -9.574 0.754 -4.668 1.00 98.31 323 ILE A CA 1
ATOM 2504 C C . ILE A 1 323 ? -8.359 1.663 -4.865 1.00 98.31 323 ILE A C 1
ATOM 2506 O O . ILE A 1 323 ? -7.221 1.261 -4.584 1.00 98.31 323 ILE A O 1
ATOM 2510 N N . ALA A 1 324 ? -8.595 2.883 -5.335 1.00 98.25 324 ALA A N 1
ATOM 2511 C CA . ALA A 1 324 ? -7.540 3.838 -5.666 1.00 98.25 324 ALA A CA 1
ATOM 2512 C C . ALA A 1 324 ? -7.484 4.987 -4.656 1.00 98.25 324 ALA A C 1
ATOM 2514 O O . ALA A 1 324 ? -8.512 5.542 -4.281 1.00 98.25 324 ALA A O 1
ATOM 2515 N N . ALA A 1 325 ? -6.275 5.369 -4.246 1.00 98.50 325 ALA A N 1
ATOM 2516 C CA . ALA A 1 325 ? -6.032 6.513 -3.380 1.00 98.50 325 ALA A CA 1
ATOM 2517 C C . ALA A 1 325 ? -4.857 7.355 -3.888 1.00 98.50 325 ALA A C 1
ATOM 2519 O O . ALA A 1 325 ? -3.887 6.829 -4.438 1.00 98.50 325 ALA A O 1
ATOM 2520 N N . ALA A 1 326 ? -4.918 8.666 -3.675 1.00 98.12 326 ALA A N 1
ATOM 2521 C CA . ALA A 1 326 ? -3.886 9.587 -4.144 1.00 98.12 326 ALA A CA 1
ATOM 2522 C C . ALA A 1 326 ? -3.639 10.726 -3.151 1.00 98.12 326 ALA A C 1
ATOM 2524 O O . ALA A 1 326 ? -4.564 11.158 -2.461 1.00 98.12 326 ALA A O 1
ATOM 2525 N N . PRO A 1 327 ? -2.405 11.245 -3.068 1.00 97.06 327 PRO A N 1
ATOM 2526 C CA . PRO A 1 327 ? -2.145 12.417 -2.257 1.00 97.06 327 PRO A CA 1
ATOM 2527 C C . PRO A 1 327 ? -2.748 13.669 -2.915 1.00 97.06 327 PRO A C 1
ATOM 2529 O O . PRO A 1 327 ? -2.812 13.767 -4.137 1.00 97.06 327 PRO A O 1
ATOM 2532 N N . GLU A 1 328 ? -3.101 14.685 -2.127 1.00 95.69 328 GLU A N 1
ATOM 2533 C CA . GLU A 1 328 ? -3.747 15.929 -2.599 1.00 95.69 328 GLU A CA 1
ATOM 2534 C C . GLU A 1 328 ? -2.973 16.705 -3.687 1.00 95.69 328 GLU A C 1
ATOM 2536 O O . GLU A 1 328 ? -3.527 17.567 -4.367 1.00 95.69 328 GLU A O 1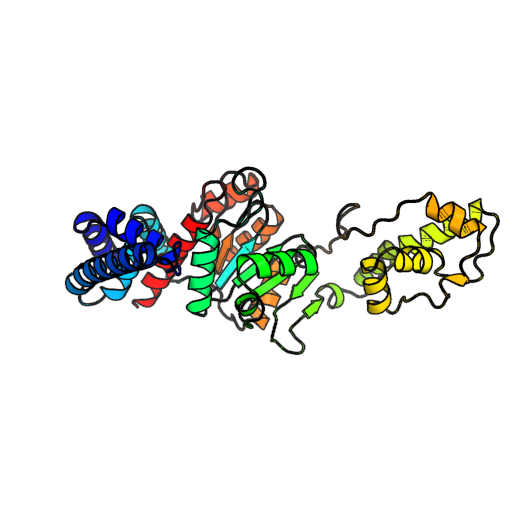
ATOM 2541 N N . HIS A 1 329 ? -1.677 16.423 -3.840 1.00 91.44 329 HIS A N 1
ATOM 2542 C CA . HIS A 1 329 ? -0.781 17.074 -4.795 1.00 91.44 329 HIS A CA 1
ATOM 2543 C C . HIS A 1 329 ? -0.498 16.223 -6.040 1.00 91.44 329 HIS A C 1
ATOM 2545 O O . HIS A 1 329 ? 0.355 16.601 -6.847 1.00 91.44 329 HIS A O 1
ATOM 2551 N N . ALA A 1 330 ? -1.196 15.094 -6.187 1.00 91.94 330 ALA A N 1
ATOM 2552 C CA . ALA A 1 330 ? -1.166 14.272 -7.384 1.00 91.94 330 ALA A CA 1
ATOM 2553 C C . ALA A 1 330 ? -1.588 15.063 -8.631 1.00 91.94 330 ALA A C 1
ATOM 2555 O O . ALA A 1 330 ? -2.166 16.153 -8.562 1.00 91.94 330 ALA A O 1
ATOM 2556 N N . SER A 1 331 ? -1.294 14.505 -9.804 1.00 87.75 331 SER A N 1
ATOM 2557 C CA . SER A 1 331 ? -1.725 15.107 -11.068 1.00 87.75 331 SER A CA 1
ATOM 2558 C C . SER A 1 331 ? -3.255 15.235 -11.158 1.00 87.75 331 SER A C 1
ATOM 2560 O O . SER A 1 331 ? -3.986 14.425 -10.594 1.00 87.75 331 SER A O 1
ATOM 2562 N N . GLU A 1 332 ? -3.743 16.238 -11.897 1.00 91.69 332 GLU A N 1
ATOM 2563 C CA . GLU A 1 332 ? -5.185 16.516 -12.046 1.00 91.69 332 GLU A CA 1
ATOM 2564 C C . GLU A 1 332 ? -5.962 15.282 -12.532 1.00 91.69 332 GLU A C 1
ATOM 2566 O O . GLU A 1 332 ? -6.960 14.923 -11.919 1.00 91.69 332 GLU A O 1
ATOM 2571 N N . ASP A 1 333 ? -5.440 14.565 -13.535 1.00 87.31 333 ASP A N 1
ATOM 2572 C CA . ASP A 1 333 ? -6.055 13.332 -14.049 1.00 87.31 333 ASP A CA 1
ATOM 2573 C C . ASP A 1 333 ? -6.177 12.235 -12.962 1.00 87.31 333 ASP A C 1
ATOM 2575 O O . ASP A 1 333 ? -7.148 11.479 -12.947 1.00 87.31 333 ASP A O 1
ATOM 2579 N N . VAL A 1 334 ? -5.205 12.142 -12.043 1.00 94.06 334 VAL A N 1
ATOM 2580 C CA . VAL A 1 334 ? -5.232 11.183 -10.922 1.00 94.06 334 VAL A CA 1
ATOM 2581 C C . VAL A 1 334 ? -6.291 11.580 -9.897 1.00 94.06 334 VAL A C 1
ATOM 2583 O O . VAL A 1 334 ? -7.082 10.736 -9.480 1.00 94.06 334 VAL A O 1
ATOM 2586 N N . LEU A 1 335 ? -6.332 12.857 -9.509 1.00 96.88 335 LEU A N 1
ATOM 2587 C CA . LEU A 1 335 ? -7.322 13.358 -8.554 1.00 96.88 335 LEU A CA 1
ATOM 2588 C C . LEU A 1 335 ? -8.746 13.217 -9.102 1.00 96.88 335 LEU A C 1
ATOM 2590 O O . LEU A 1 335 ? -9.630 12.753 -8.386 1.00 96.88 335 LEU A O 1
ATOM 2594 N N . ASP A 1 336 ? -8.953 13.541 -10.381 1.00 96.56 336 ASP A N 1
ATOM 2595 C CA . ASP A 1 336 ? -10.240 13.369 -11.055 1.00 96.56 336 ASP A CA 1
ATOM 2596 C C . ASP A 1 336 ? -10.699 11.904 -11.006 1.00 96.56 336 ASP A C 1
ATOM 2598 O O . ASP A 1 336 ? -11.857 11.627 -10.682 1.00 96.56 336 ASP A O 1
ATOM 2602 N N . HIS A 1 337 ? -9.793 10.958 -11.276 1.00 96.62 337 HIS A N 1
ATOM 2603 C CA . HIS A 1 337 ? -10.098 9.532 -11.197 1.00 96.62 337 HIS A CA 1
ATOM 2604 C C . HIS A 1 337 ? -10.456 9.098 -9.767 1.00 96.62 337 HIS A C 1
ATOM 2606 O O . HIS A 1 337 ? -11.532 8.530 -9.564 1.00 96.62 337 HIS A O 1
ATOM 2612 N N . VAL A 1 338 ? -9.613 9.406 -8.775 1.00 97.50 338 VAL A N 1
ATOM 2613 C CA . VAL A 1 338 ? -9.806 8.986 -7.373 1.00 97.50 338 VAL A CA 1
ATOM 2614 C C . VAL A 1 338 ? -11.082 9.580 -6.774 1.00 97.50 338 VAL A C 1
ATOM 2616 O O . VAL A 1 338 ? -11.877 8.853 -6.183 1.00 97.50 338 VAL A O 1
ATOM 2619 N N . THR A 1 339 ? -11.353 10.869 -6.988 1.00 96.88 339 THR A N 1
ATOM 2620 C CA . THR A 1 339 ? -12.589 11.517 -6.513 1.00 96.88 339 THR A CA 1
ATOM 2621 C C . THR A 1 339 ? -13.842 10.984 -7.212 1.00 96.88 339 THR A C 1
ATOM 2623 O O . THR A 1 339 ? -14.927 10.982 -6.631 1.00 96.88 339 THR A O 1
ATOM 2626 N N . SER A 1 340 ? -13.733 10.506 -8.456 1.00 96.19 340 SER A N 1
ATOM 2627 C CA . SER A 1 340 ? -14.876 9.927 -9.175 1.00 96.19 340 SER A CA 1
ATOM 2628 C C . SER A 1 340 ? -15.212 8.480 -8.782 1.00 96.19 340 SER A C 1
ATOM 2630 O O . SER A 1 340 ? -16.314 8.020 -9.095 1.00 96.19 340 SER A O 1
ATOM 2632 N N . THR A 1 341 ? -14.296 7.779 -8.104 1.00 94.69 341 THR A N 1
ATOM 2633 C CA . THR A 1 341 ? -14.389 6.341 -7.796 1.00 94.69 341 THR A CA 1
ATOM 2634 C C . THR A 1 341 ? -14.630 6.072 -6.309 1.00 94.69 341 THR A C 1
ATOM 2636 O O . THR A 1 341 ? -15.732 5.648 -5.940 1.00 94.69 341 THR A O 1
ATOM 2639 N N . ASP A 1 342 ? -13.618 6.309 -5.474 1.00 93.12 342 ASP A N 1
ATOM 2640 C CA . ASP A 1 342 ? -13.592 5.942 -4.049 1.00 93.12 342 ASP A CA 1
ATOM 2641 C C . ASP A 1 342 ? -13.433 7.151 -3.110 1.00 93.12 342 ASP A C 1
ATOM 2643 O O . ASP A 1 342 ? -13.659 7.026 -1.909 1.00 93.12 342 ASP A O 1
ATOM 2647 N N . ASP A 1 343 ? -13.078 8.318 -3.658 1.00 96.38 343 ASP A N 1
ATOM 2648 C CA . ASP A 1 343 ? -12.847 9.585 -2.947 1.00 96.38 343 ASP A CA 1
ATOM 2649 C C . ASP A 1 343 ? -11.794 9.491 -1.826 1.00 96.38 343 ASP A C 1
ATOM 2651 O O . ASP A 1 343 ? -11.897 10.115 -0.772 1.00 96.38 343 ASP A O 1
ATOM 2655 N N . LEU A 1 344 ? -10.749 8.692 -2.066 1.00 97.81 344 LEU A N 1
ATOM 2656 C CA . LEU A 1 344 ? -9.644 8.455 -1.136 1.00 97.81 344 LEU A CA 1
ATOM 2657 C C . LEU A 1 344 ? -8.455 9.384 -1.420 1.00 97.81 344 LEU A C 1
ATOM 2659 O O . LEU A 1 344 ? -7.405 8.966 -1.915 1.00 97.81 344 LEU A O 1
ATOM 2663 N N . VAL A 1 345 ? -8.628 10.666 -1.107 1.00 98.00 345 VAL A N 1
ATOM 2664 C CA . VAL A 1 345 ? -7.562 11.675 -1.199 1.00 98.00 345 VAL A CA 1
ATOM 2665 C C . VAL A 1 345 ? -6.971 11.940 0.184 1.00 98.00 345 VAL A C 1
ATOM 2667 O O . VAL A 1 345 ? -7.723 12.140 1.134 1.00 98.00 345 VAL A O 1
ATOM 2670 N N . PHE A 1 346 ? -5.640 11.961 0.299 1.00 97.00 346 PHE A N 1
ATOM 2671 C CA . PHE A 1 346 ? -4.941 12.140 1.580 1.00 97.00 346 PHE A CA 1
ATOM 2672 C C . PHE A 1 346 ? -3.898 13.265 1.555 1.00 97.00 346 PHE A C 1
ATOM 2674 O O . PHE A 1 346 ? -3.379 13.648 0.501 1.00 97.00 346 PHE A O 1
ATOM 2681 N N . ASP A 1 347 ? -3.560 13.785 2.734 1.00 95.19 347 ASP A N 1
ATOM 2682 C CA . ASP A 1 347 ? -2.574 14.856 2.884 1.00 95.19 347 ASP A CA 1
ATOM 2683 C C . ASP A 1 347 ? -1.156 14.380 2.530 1.00 95.19 347 ASP A C 1
ATOM 2685 O O . ASP A 1 347 ? -0.758 13.230 2.741 1.00 95.19 347 ASP A O 1
ATOM 2689 N N . ARG A 1 348 ? -0.319 15.289 2.017 1.00 91.69 348 ARG A N 1
ATOM 2690 C CA . ARG A 1 348 ? 1.062 14.949 1.649 1.00 91.69 348 ARG A CA 1
ATOM 2691 C C . ARG A 1 348 ? 1.867 14.479 2.865 1.00 91.69 348 ARG A C 1
ATOM 2693 O O . ARG A 1 348 ? 2.217 15.279 3.734 1.00 91.69 348 ARG A O 1
ATOM 2700 N N . GLY A 1 349 ? 2.264 13.207 2.846 1.00 89.19 349 GLY A N 1
ATOM 2701 C CA . GLY A 1 349 ? 2.983 12.546 3.937 1.00 89.19 349 GLY A CA 1
ATOM 2702 C C . GLY A 1 349 ? 2.089 11.750 4.891 1.00 89.19 349 GLY A C 1
ATOM 2703 O O . GLY A 1 349 ? 2.625 11.142 5.811 1.00 89.19 349 GLY A O 1
ATOM 2704 N N . ASP A 1 350 ? 0.775 11.693 4.659 1.00 94.00 350 ASP A N 1
ATOM 2705 C CA . ASP A 1 350 ? -0.184 10.955 5.493 1.00 94.00 350 ASP A CA 1
ATOM 2706 C C . ASP A 1 350 ? -0.743 9.700 4.799 1.00 94.00 350 ASP A C 1
ATOM 2708 O O . ASP A 1 350 ? -1.913 9.340 4.896 1.00 94.00 350 ASP A O 1
ATOM 2712 N N . ALA A 1 351 ? 0.119 8.967 4.090 1.00 96.88 351 ALA A N 1
ATOM 2713 C CA . ALA A 1 351 ? -0.253 7.681 3.491 1.00 96.88 351 ALA A CA 1
ATOM 2714 C C . ALA A 1 351 ? -0.791 6.665 4.528 1.00 96.88 351 ALA A C 1
ATOM 2716 O O . ALA A 1 351 ? -1.493 5.710 4.184 1.00 96.88 351 ALA A O 1
ATOM 2717 N N . ALA A 1 352 ? -0.464 6.864 5.808 1.00 97.06 352 ALA A N 1
ATOM 2718 C CA . ALA A 1 352 ? -0.953 6.061 6.916 1.00 97.06 352 ALA A CA 1
ATOM 2719 C C . ALA A 1 352 ? -2.484 6.110 7.052 1.00 97.06 352 ALA A C 1
ATOM 2721 O O . ALA A 1 352 ? -3.089 5.102 7.424 1.00 97.06 352 ALA A O 1
ATOM 2722 N N . GLU A 1 353 ? -3.119 7.234 6.716 1.00 97.12 353 GLU A N 1
ATOM 2723 C CA . GLU A 1 353 ? -4.575 7.385 6.707 1.00 97.12 353 GLU A CA 1
ATOM 2724 C C . GLU A 1 353 ? -5.260 6.329 5.820 1.00 97.12 353 GLU A C 1
ATOM 2726 O O . GLU A 1 353 ? -6.188 5.628 6.241 1.00 97.12 353 GLU A O 1
ATOM 2731 N N . MET A 1 354 ? -4.744 6.148 4.604 1.00 98.31 354 MET A N 1
ATOM 2732 C CA . MET A 1 354 ? -5.290 5.203 3.626 1.00 98.31 354 MET A CA 1
ATOM 2733 C C . MET A 1 354 ? -5.009 3.754 4.022 1.00 98.31 354 MET A C 1
ATOM 2735 O O . MET A 1 354 ? -5.881 2.890 3.911 1.00 98.31 354 MET A O 1
ATOM 2739 N N . LEU A 1 355 ? -3.825 3.487 4.579 1.00 98.62 355 LEU A N 1
ATOM 2740 C CA . LEU A 1 355 ? -3.476 2.171 5.116 1.00 98.62 355 LEU A CA 1
ATOM 2741 C C . LEU A 1 355 ? -4.394 1.760 6.280 1.00 98.62 355 LEU A C 1
ATOM 2743 O O . LEU A 1 355 ? -4.781 0.594 6.367 1.00 98.62 355 LEU A O 1
ATOM 2747 N N . ARG A 1 356 ? -4.797 2.694 7.152 1.00 98.50 356 ARG A N 1
ATOM 2748 C CA . ARG A 1 356 ? -5.790 2.433 8.211 1.00 98.50 356 ARG A CA 1
ATOM 2749 C C . ARG A 1 356 ? -7.167 2.133 7.637 1.00 98.50 356 ARG A C 1
ATOM 2751 O O . ARG A 1 356 ? -7.802 1.175 8.070 1.00 98.50 356 ARG A O 1
ATOM 2758 N N . THR A 1 357 ? -7.607 2.896 6.641 1.00 98.56 357 THR A N 1
ATOM 2759 C CA . THR A 1 357 ? -8.890 2.660 5.961 1.00 98.56 357 THR A CA 1
ATOM 2760 C C . THR A 1 357 ? -8.919 1.270 5.315 1.00 98.56 357 THR A C 1
ATOM 2762 O O . THR A 1 357 ? -9.827 0.480 5.584 1.00 98.56 357 THR A O 1
ATOM 2765 N N . ALA A 1 358 ? -7.871 0.897 4.574 1.00 98.50 358 ALA A N 1
ATOM 2766 C CA . ALA A 1 358 ? -7.726 -0.446 4.009 1.00 98.50 358 ALA A CA 1
ATOM 2767 C C . ALA A 1 358 ? -7.656 -1.545 5.081 1.00 98.50 358 ALA A C 1
ATOM 2769 O O . ALA A 1 358 ? -8.194 -2.640 4.891 1.00 98.50 358 ALA A O 1
ATOM 2770 N N . TYR A 1 359 ? -7.038 -1.255 6.231 1.00 98.31 359 TYR A N 1
ATOM 2771 C CA . TYR A 1 359 ? -7.003 -2.175 7.362 1.00 98.31 359 TYR A CA 1
ATOM 2772 C C . TYR A 1 359 ? -8.413 -2.457 7.880 1.00 98.31 359 TYR A C 1
ATOM 2774 O O . TYR A 1 359 ? -8.795 -3.617 8.036 1.00 98.31 359 TYR A O 1
ATOM 2782 N N . VAL A 1 360 ? -9.218 -1.413 8.104 1.00 98.31 360 VAL A N 1
ATOM 2783 C CA . VAL A 1 360 ? -10.606 -1.578 8.551 1.00 98.31 360 VAL A CA 1
ATOM 2784 C C . VAL A 1 360 ? -11.421 -2.343 7.515 1.00 98.31 360 VAL A C 1
ATOM 2786 O O . VAL A 1 360 ? -12.098 -3.301 7.882 1.00 98.31 360 VAL A O 1
ATOM 2789 N N . LEU A 1 361 ? -11.306 -1.989 6.234 1.00 98.06 361 LEU A N 1
ATOM 2790 C CA . LEU A 1 361 ? -12.006 -2.651 5.132 1.00 98.06 361 LEU A CA 1
ATOM 2791 C C . LEU A 1 361 ? -11.742 -4.163 5.133 1.00 98.06 361 LEU A C 1
ATOM 2793 O O . LEU A 1 361 ? -12.670 -4.973 5.144 1.00 98.06 361 LEU A O 1
ATOM 2797 N N . ARG A 1 362 ? -10.469 -4.553 5.245 1.00 97.06 362 ARG A N 1
ATOM 2798 C CA . ARG A 1 362 ? -10.062 -5.954 5.390 1.00 97.06 362 ARG A CA 1
ATOM 2799 C C . ARG A 1 362 ? -10.679 -6.617 6.623 1.00 97.06 362 ARG A C 1
ATOM 2801 O O . ARG A 1 362 ? -11.171 -7.742 6.538 1.00 97.06 362 ARG A O 1
ATOM 2808 N N . ARG A 1 363 ? -10.636 -5.955 7.781 1.00 96.62 363 ARG A N 1
ATOM 2809 C CA . ARG A 1 363 ? -11.157 -6.521 9.033 1.00 96.62 363 ARG A CA 1
ATOM 2810 C C . ARG A 1 363 ? -12.674 -6.686 9.012 1.00 96.62 363 ARG A C 1
ATOM 2812 O O . ARG A 1 363 ? -13.159 -7.644 9.608 1.00 96.62 363 ARG A O 1
ATOM 2819 N N . LEU A 1 364 ? -13.400 -5.796 8.337 1.00 95.12 364 LEU A N 1
ATOM 2820 C CA . LEU A 1 364 ? -14.847 -5.899 8.148 1.00 95.12 364 LEU A CA 1
ATOM 2821 C C . LEU A 1 364 ? -15.214 -7.058 7.218 1.00 95.12 364 LEU A C 1
ATOM 2823 O O . LEU A 1 364 ? -16.103 -7.829 7.566 1.00 95.12 364 LEU A O 1
ATOM 2827 N N . ALA A 1 365 ? -14.493 -7.230 6.108 1.00 95.00 365 ALA A N 1
ATOM 2828 C CA . ALA A 1 365 ? -14.695 -8.353 5.190 1.00 95.00 365 ALA A CA 1
ATOM 2829 C C . ALA A 1 365 ? -14.413 -9.722 5.838 1.00 95.00 365 ALA A C 1
ATOM 2831 O O . ALA A 1 365 ? -15.000 -10.729 5.466 1.00 95.00 365 ALA A O 1
ATOM 2832 N N . ALA A 1 366 ? -13.531 -9.772 6.841 1.00 92.75 366 ALA A N 1
ATOM 2833 C CA . ALA A 1 366 ? -13.223 -10.997 7.580 1.00 92.75 366 ALA A CA 1
ATOM 2834 C C . ALA A 1 366 ? -14.293 -11.403 8.619 1.00 92.75 366 ALA A C 1
ATOM 2836 O O . ALA A 1 366 ? -14.099 -12.393 9.326 1.00 92.75 366 ALA A O 1
ATOM 2837 N N . LEU A 1 367 ? -15.374 -10.628 8.772 1.00 89.50 367 LEU A N 1
ATOM 2838 C CA . LEU A 1 367 ? -16.479 -10.945 9.686 1.00 89.50 367 LEU A CA 1
ATOM 2839 C C . LEU A 1 367 ? -17.566 -11.836 9.059 1.00 89.50 367 LEU A C 1
ATOM 2841 O O . LEU A 1 367 ? -18.445 -12.284 9.799 1.00 89.50 367 LEU A O 1
ATOM 2845 N N . ASP A 1 368 ? -17.534 -12.050 7.741 1.00 74.31 368 ASP A N 1
ATOM 2846 C CA . ASP A 1 368 ? -18.522 -12.846 6.988 1.00 74.31 368 ASP A CA 1
ATOM 2847 C C . ASP A 1 368 ? -18.187 -14.338 6.828 1.00 74.31 368 ASP A C 1
ATOM 2849 O O . ASP A 1 368 ? -17.098 -14.784 7.265 1.00 74.31 368 ASP A O 1
#

Foldseek 3Di:
DVVVVLLVCLQVVAPLVLLQVLLCCLLLPPQDPDPVSNVVSVVSVVVNVVRLVVQCVVDVQQSNLSSVLSNQADSVLLVLLVVVCVVQVDAAQEAEEEQELWQAYVPPHVSARDLLSLSLVLVCVVVVRAYEYEYLADPVVVLVRCCVRNNPCSQQVQRYKYCYNQQQKIARHPLVPLRIGRVLVVDDVVVNVVVVVVVCVLQVVVVVQCVVLVHDPPAGCLSLLQVVVVDVVSVVVCVVVVNHGPAHNVRNDPSSNVVVVVDDDDPDVDDPDDPDDPSGGNQNRVVSNCVSSVPPQAAYEQEDQEPRSVVNQVVCVVVVRYAYAYEPNGDPSNCVSNCVGSNHYHHRSPSSNVSSSSVSSNSVSVSD

pLDDT: mean 83.67, std 16.78, range [28.58, 98.81]

Secondary structure (DSSP, 8-state):
-HHHHHHHHHHHHS-HHHHHHHHHHHHHS---S-HHHHHHHHHHHHHHHHHHHHHHHHSTTTHHHHHHHHHH--HHHHHHHHHHHHHH-----EEEEE-BTTTB-TTTSTTS--HHHHHHHHHHHHTT--EEEE-SS-HHHHHHHHHHHH-HHHHTSSSEEEEEGGGTEEE-TT-GGGGEEEGGGGS-HHHHHHHHHHHTHHHHHHHHHHHHHT---SSS-HHHHHHHHH-HHHHHHHHHTT---SS-GGGS-HHHHHHHTTS-----TTSS-----TTSSHHHHHHHHHHHHT-SS--EEEE-SSHHHHHHHHHHHHHT-EEEEEETTS-HHHHHHHHHHT-EEE-TT-HHHHHHHHHHHHHHHTT-

Sequence (368 aa):
MERYDQLFRLYEEFDTDTLQSYQEFVDLSPPVDSRVALDHWQNASEELEARKDEIRSAFPQVGETFASVAALATRDQAFAALDLYSKDDRGVNVLVLDVDETLRSAGNTDNEIPRETLHLLTRFHGEGIPIVICTGQTLENVKGFLIQGLGNSMVHSGNVSIVYEAGTGVFTPGQGEATKQLLYENLDPDVQTVFSQVRGRVDLLEECVADVVDGTHEGNGFARQYYAQQDPEIRGVLETTGDAPETSPGDVPEPFREFFERIDVAYYEADAAEVGSLELNKVVGVEAALDVLGVDDPFALIMGDSKSDLRVMEWADEHGAGIAAAPEHASEDVLDHVTSTDDLVFDRGDAAEMLRTAYVLRRLAALD